Protein AF-A0A7S0C1E8-F1 (afdb_monomer_lite)

Structure (mmCIF, N/CA/C/O backbone):
data_AF-A0A7S0C1E8-F1
#
_entry.id   AF-A0A7S0C1E8-F1
#
loop_
_atom_site.group_PDB
_atom_site.id
_atom_site.type_symbol
_atom_site.label_atom_id
_atom_site.label_alt_id
_atom_site.label_comp_id
_atom_site.label_asym_id
_atom_site.label_entity_id
_atom_site.label_seq_id
_atom_site.pdbx_PDB_ins_code
_atom_site.Cartn_x
_atom_site.Cartn_y
_atom_site.Cartn_z
_atom_site.occupancy
_atom_site.B_iso_or_equiv
_atom_site.auth_seq_id
_atom_site.auth_comp_id
_atom_site.auth_asym_id
_atom_site.auth_atom_id
_atom_site.pdbx_PDB_model_num
ATOM 1 N N . HIS A 1 1 ? -16.493 1.235 -7.103 1.00 36.88 1 HIS A N 1
ATOM 2 C CA . HIS A 1 1 ? -16.497 1.673 -5.686 1.00 36.88 1 HIS A CA 1
ATOM 3 C C . HIS A 1 1 ? -15.689 2.948 -5.412 1.00 36.88 1 HIS A C 1
ATOM 5 O O . HIS A 1 1 ? -15.985 3.605 -4.423 1.00 36.88 1 HIS A O 1
ATOM 11 N N . THR A 1 2 ? -14.724 3.341 -6.254 1.00 33.69 2 THR A N 1
ATOM 12 C CA . THR A 1 2 ? -13.984 4.618 -6.134 1.00 33.69 2 THR A CA 1
ATOM 13 C C . THR A 1 2 ? -14.812 5.851 -6.507 1.00 33.69 2 THR A C 1
ATOM 15 O O . THR A 1 2 ? -14.652 6.884 -5.866 1.00 33.69 2 THR A O 1
ATOM 18 N N . GLU A 1 3 ? -15.772 5.729 -7.434 1.00 35.00 3 GLU A N 1
ATOM 19 C CA . GLU A 1 3 ? -16.696 6.829 -7.771 1.00 35.00 3 GLU A CA 1
ATOM 20 C C . GLU A 1 3 ? -17.442 7.366 -6.541 1.00 35.00 3 GLU A C 1
ATOM 22 O O . GLU A 1 3 ? -17.600 8.570 -6.410 1.00 35.00 3 GLU A O 1
ATOM 27 N N . TYR A 1 4 ? -17.792 6.512 -5.572 1.00 38.84 4 TYR A N 1
ATOM 28 C CA . TYR A 1 4 ? -18.503 6.935 -4.358 1.00 38.84 4 TYR A CA 1
ATOM 29 C C . TYR A 1 4 ? -17.683 7.875 -3.448 1.00 38.84 4 TYR A C 1
ATOM 31 O O . TYR A 1 4 ? -18.261 8.606 -2.645 1.00 38.84 4 TYR A O 1
ATOM 39 N N . LEU A 1 5 ? -16.346 7.857 -3.541 1.00 44.66 5 LEU A N 1
ATOM 40 C CA . LEU A 1 5 ? -15.458 8.665 -2.695 1.00 44.66 5 LEU A CA 1
ATOM 41 C C . LEU A 1 5 ? -14.974 9.950 -3.382 1.00 44.66 5 LEU A C 1
ATOM 43 O O . LEU A 1 5 ? -14.727 10.936 -2.688 1.00 44.66 5 LEU A O 1
ATOM 47 N N . ASP A 1 6 ? -14.866 9.956 -4.714 1.00 43.81 6 ASP A N 1
ATOM 48 C CA . ASP A 1 6 ? -14.387 11.118 -5.475 1.00 43.81 6 ASP A CA 1
ATOM 49 C C . ASP A 1 6 ? -15.514 12.070 -5.917 1.00 43.81 6 ASP A C 1
ATOM 51 O O . ASP A 1 6 ? -15.252 13.252 -6.141 1.00 43.81 6 ASP A O 1
ATOM 55 N N . THR A 1 7 ? -16.777 11.619 -5.983 1.00 42.00 7 THR A N 1
ATOM 56 C CA . THR A 1 7 ? -17.905 12.468 -6.424 1.00 42.00 7 THR A CA 1
ATOM 57 C C . THR A 1 7 ? -18.588 13.262 -5.308 1.00 42.00 7 THR A C 1
ATOM 59 O O . THR A 1 7 ? -19.503 14.035 -5.587 1.00 42.00 7 THR A O 1
ATOM 62 N N . LYS A 1 8 ? -18.159 13.129 -4.047 1.00 43.19 8 LYS A N 1
ATOM 63 C CA . LYS A 1 8 ? -18.653 13.965 -2.943 1.00 43.19 8 LYS A CA 1
ATOM 64 C C . LYS A 1 8 ? -17.714 15.134 -2.659 1.00 43.19 8 LYS A C 1
ATOM 66 O O . LYS A 1 8 ? -17.008 15.159 -1.658 1.00 43.19 8 LYS A O 1
ATOM 71 N N . SER A 1 9 ? -17.756 16.159 -3.507 1.00 47.12 9 SER A N 1
ATOM 72 C CA . SER A 1 9 ? -17.746 17.516 -2.958 1.00 47.12 9 SER A CA 1
ATOM 73 C C . SER A 1 9 ? -19.182 17.795 -2.525 1.00 47.12 9 SER A C 1
ATOM 75 O O . SER A 1 9 ? -20.013 18.140 -3.361 1.00 47.12 9 SER A O 1
ATOM 77 N N . ASP A 1 10 ? -19.511 17.590 -1.249 1.00 50.25 10 ASP A N 1
ATOM 78 C CA . ASP A 1 10 ? -20.882 17.769 -0.730 1.00 50.25 10 ASP A CA 1
ATOM 79 C C . ASP A 1 10 ? -21.302 19.260 -0.676 1.00 50.25 10 ASP A C 1
ATOM 81 O O . ASP A 1 10 ? -21.995 19.683 0.247 1.00 50.25 10 ASP A O 1
ATOM 85 N N . GLY A 1 11 ? -20.839 20.107 -1.601 1.00 52.88 11 GLY A N 1
ATOM 86 C CA . GLY A 1 11 ? -21.065 21.536 -1.489 1.00 52.88 11 GLY A CA 1
ATOM 87 C C . GLY A 1 11 ? -20.717 22.410 -2.677 1.00 52.88 11 GLY A C 1
ATOM 88 O O . GLY A 1 11 ? -20.007 22.025 -3.601 1.00 52.88 11 GLY A O 1
ATOM 89 N N . ASN A 1 12 ? -21.255 23.621 -2.603 1.00 49.12 12 ASN A N 1
ATOM 90 C CA . ASN A 1 12 ? -21.140 24.701 -3.570 1.00 49.12 12 ASN A CA 1
ATOM 91 C C . ASN A 1 12 ? -20.767 26.005 -2.836 1.00 49.12 12 ASN A C 1
ATOM 93 O O . ASN A 1 12 ? -20.541 26.003 -1.628 1.00 49.12 12 ASN A O 1
ATOM 97 N N . GLN A 1 13 ? -20.723 27.133 -3.550 1.00 43.50 13 GLN A N 1
ATOM 98 C CA . GLN A 1 13 ? -20.374 28.441 -2.970 1.00 43.50 13 GLN A CA 1
ATOM 99 C C . GLN A 1 13 ? -21.298 28.899 -1.819 1.00 43.50 13 GLN A C 1
ATOM 101 O O . GLN A 1 13 ? -20.942 29.822 -1.096 1.00 43.50 13 GLN A O 1
ATOM 106 N N . ILE A 1 14 ? -22.464 28.266 -1.643 1.00 47.78 14 ILE A N 1
ATOM 107 C CA . ILE A 1 14 ? -23.478 28.610 -0.634 1.00 47.78 14 ILE A CA 1
ATOM 108 C C . ILE A 1 14 ? -23.457 27.615 0.540 1.00 47.78 14 ILE A C 1
ATOM 110 O O . ILE A 1 14 ? -23.770 27.984 1.668 1.00 47.78 14 ILE A O 1
ATOM 114 N N . ASN A 1 15 ? -23.064 26.364 0.298 1.00 52.91 15 ASN A N 1
ATOM 115 C CA . ASN A 1 15 ? -22.974 25.313 1.305 1.00 52.91 15 ASN A CA 1
ATOM 116 C C . ASN A 1 15 ? -21.592 24.664 1.173 1.00 52.91 15 ASN A C 1
ATOM 118 O O . ASN A 1 15 ? -21.433 23.801 0.308 1.00 52.91 15 ASN A O 1
ATOM 122 N N . PRO A 1 16 ? -20.568 25.100 1.930 1.00 57.47 16 PRO A N 1
ATOM 123 C CA . PRO A 1 16 ? -19.243 24.512 1.826 1.00 57.47 16 PRO A CA 1
ATOM 124 C C . PRO A 1 16 ? -19.357 23.055 2.265 1.00 57.47 16 PRO A C 1
ATOM 126 O O . PRO A 1 16 ? -19.688 22.741 3.406 1.00 57.47 16 PRO A O 1
ATOM 129 N N . GLY A 1 17 ? -19.185 22.162 1.302 1.00 69.25 17 GLY A N 1
ATOM 130 C CA . GLY A 1 17 ? -19.388 20.740 1.496 1.00 69.25 17 GLY A CA 1
ATOM 131 C C . GLY A 1 17 ? -18.338 20.140 2.403 1.00 69.25 17 GLY A C 1
ATOM 132 O O . GLY A 1 17 ? -17.408 20.801 2.863 1.00 69.25 17 GLY A O 1
ATOM 133 N N . ARG A 1 18 ? -18.437 18.831 2.602 1.00 76.88 18 ARG A N 1
ATOM 134 C CA . ARG A 1 18 ? -17.346 18.073 3.205 1.00 76.88 18 ARG A CA 1
ATOM 135 C C . ARG A 1 18 ? -16.114 18.134 2.303 1.00 76.88 18 ARG A C 1
ATOM 137 O O . ARG A 1 18 ? -16.208 17.927 1.093 1.00 76.88 18 ARG A O 1
ATOM 144 N N . LEU A 1 19 ? -14.964 18.397 2.915 1.00 78.94 19 LEU A N 1
ATOM 145 C CA . LEU A 1 19 ? -13.669 18.317 2.260 1.00 78.94 19 LEU A CA 1
ATOM 146 C C . LEU A 1 19 ? -13.096 16.908 2.415 1.00 78.94 19 LEU A C 1
ATOM 148 O O . LEU A 1 19 ? -12.883 16.422 3.525 1.00 78.94 19 LEU A O 1
ATOM 152 N N . THR A 1 20 ? -12.793 16.264 1.294 1.00 82.62 20 THR A N 1
ATOM 153 C CA . THR A 1 20 ? -12.132 14.958 1.294 1.00 82.62 20 THR A CA 1
ATOM 154 C C . THR A 1 20 ? -10.616 15.143 1.379 1.00 82.62 20 THR A C 1
ATOM 156 O O . THR A 1 20 ? -9.979 15.497 0.390 1.00 82.62 20 THR A O 1
ATOM 159 N N . ILE A 1 21 ? -10.025 14.889 2.553 1.00 87.06 21 ILE A N 1
ATOM 160 C CA . ILE A 1 21 ? -8.568 15.000 2.768 1.00 87.06 21 ILE A CA 1
ATOM 161 C C . ILE A 1 21 ? -7.817 13.789 2.188 1.00 87.06 21 ILE A C 1
ATOM 163 O O . ILE A 1 21 ? -6.768 13.956 1.581 1.00 87.06 21 ILE A O 1
ATOM 167 N N . GLN A 1 22 ? -8.345 12.566 2.325 1.00 87.50 22 GLN A N 1
ATOM 168 C CA . GLN A 1 22 ? -7.702 11.325 1.840 1.00 87.50 22 GLN A CA 1
ATOM 169 C C . GLN A 1 22 ? -6.275 11.088 2.392 1.00 87.50 22 GLN A C 1
ATOM 171 O O . GLN A 1 22 ? -5.428 10.529 1.697 1.00 87.50 22 GLN A O 1
ATOM 176 N N . ALA A 1 23 ? -5.994 11.523 3.623 1.00 90.44 23 ALA A N 1
ATOM 177 C CA . ALA A 1 23 ? -4.731 11.265 4.316 1.00 90.44 23 ALA A CA 1
ATOM 178 C C . ALA A 1 23 ? -4.843 10.051 5.247 1.00 90.44 23 ALA A C 1
ATOM 180 O O . ALA A 1 23 ? -5.877 9.836 5.886 1.00 90.44 23 ALA A O 1
ATOM 181 N N . SER A 1 24 ? -3.763 9.278 5.360 1.00 91.19 24 SER A N 1
ATOM 182 C CA . SER A 1 24 ? -3.668 8.197 6.338 1.00 91.19 24 SER A CA 1
ATOM 183 C C . SER A 1 24 ? -3.594 8.760 7.767 1.00 91.19 24 SER A C 1
ATOM 185 O O . SER A 1 24 ? -2.873 9.721 8.031 1.00 91.19 24 SER A O 1
ATOM 187 N N . ILE A 1 25 ? -4.329 8.167 8.712 1.00 90.94 25 ILE A N 1
ATOM 188 C CA . ILE A 1 25 ? -4.346 8.593 10.131 1.00 90.94 25 ILE A CA 1
ATOM 189 C C . ILE A 1 25 ? -3.393 7.786 11.028 1.00 90.94 25 ILE A C 1
ATOM 191 O O . ILE A 1 25 ? -3.094 8.204 12.141 1.00 90.94 25 ILE A O 1
ATOM 195 N N . ASN A 1 26 ? -2.935 6.628 10.548 1.00 89.50 26 ASN A N 1
ATOM 196 C CA . ASN A 1 26 ? -1.924 5.763 11.157 1.00 89.50 26 ASN A CA 1
ATOM 197 C C . ASN A 1 26 ? -1.025 5.215 10.041 1.00 89.50 26 ASN A C 1
ATOM 199 O O . ASN A 1 26 ? -1.326 5.403 8.858 1.00 89.50 26 ASN A O 1
ATOM 203 N N . ASP A 1 27 ? 0.034 4.496 10.408 1.00 89.44 27 ASP A N 1
ATOM 204 C CA . ASP A 1 27 ? 0.732 3.645 9.447 1.00 89.44 27 ASP A CA 1
ATOM 205 C C . ASP A 1 27 ? -0.192 2.560 8.889 1.00 89.44 27 ASP A C 1
ATOM 207 O O . ASP A 1 27 ? -1.124 2.089 9.549 1.00 89.44 27 ASP A O 1
ATOM 211 N N . THR A 1 28 ? 0.081 2.175 7.648 1.00 89.56 28 THR A N 1
ATOM 212 C CA . THR A 1 28 ? -0.683 1.157 6.935 1.00 89.56 28 THR A CA 1
ATOM 213 C C . THR A 1 28 ? -0.386 -0.222 7.521 1.00 89.56 28 THR A C 1
ATOM 215 O O . THR A 1 28 ? 0.772 -0.579 7.753 1.00 89.56 28 THR A O 1
ATOM 218 N N . ILE A 1 29 ? -1.442 -1.008 7.744 1.00 89.94 29 ILE A N 1
ATOM 219 C CA . ILE A 1 29 ? -1.335 -2.427 8.091 1.00 89.94 29 ILE A CA 1
ATOM 220 C C . ILE A 1 29 ? -1.152 -3.208 6.788 1.00 89.94 29 ILE A C 1
ATOM 222 O O . ILE A 1 29 ? -1.948 -3.075 5.859 1.00 89.94 29 ILE A O 1
ATOM 226 N N . ASN A 1 30 ? -0.089 -3.998 6.708 1.00 88.56 30 ASN A N 1
ATOM 227 C CA . ASN A 1 30 ? 0.280 -4.808 5.555 1.00 88.56 30 ASN A CA 1
ATOM 228 C C . ASN A 1 30 ? 0.841 -6.167 6.024 1.00 88.56 30 ASN A C 1
ATOM 230 O O . ASN A 1 30 ? 1.091 -6.349 7.218 1.00 88.56 30 ASN A O 1
ATOM 234 N N . PRO A 1 31 ? 1.089 -7.129 5.115 1.00 86.88 31 PRO A N 1
ATOM 235 C CA . PRO A 1 31 ? 1.556 -8.463 5.502 1.00 86.88 31 PRO A CA 1
ATOM 236 C C . PRO A 1 31 ? 2.877 -8.500 6.297 1.00 86.88 31 PRO A C 1
ATOM 238 O O . PRO A 1 31 ? 3.201 -9.524 6.881 1.00 86.88 31 PRO A O 1
ATOM 241 N N . SER A 1 32 ? 3.648 -7.404 6.351 1.00 84.06 32 SER A N 1
ATOM 242 C CA . SER A 1 32 ? 4.890 -7.334 7.141 1.00 84.06 32 SER A CA 1
ATOM 243 C C . SER A 1 32 ? 4.684 -6.921 8.601 1.00 84.06 32 SER A C 1
ATOM 245 O O . SER A 1 32 ? 5.613 -7.073 9.388 1.00 84.06 32 SER A O 1
ATOM 247 N N . ASN A 1 33 ? 3.548 -6.308 8.950 1.00 88.19 33 ASN A N 1
ATOM 248 C CA . ASN A 1 33 ? 3.311 -5.753 10.289 1.00 88.19 33 ASN A CA 1
ATOM 249 C C . ASN A 1 33 ? 1.953 -6.130 10.894 1.00 88.19 33 ASN A C 1
ATOM 251 O O . ASN A 1 33 ? 1.661 -5.709 12.011 1.00 88.19 33 ASN A O 1
ATOM 255 N N . ILE A 1 34 ? 1.129 -6.892 10.173 1.00 92.31 34 ILE A N 1
ATOM 256 C CA . ILE A 1 34 ? -0.110 -7.432 10.715 1.00 92.31 34 ILE A CA 1
ATOM 257 C C . ILE A 1 34 ? 0.196 -8.568 11.695 1.00 92.31 34 ILE A C 1
ATOM 259 O O . ILE A 1 34 ? 0.967 -9.481 11.401 1.00 92.31 34 ILE A O 1
ATOM 263 N N . ASN A 1 35 ? -0.435 -8.512 12.860 1.00 93.56 35 ASN A N 1
ATOM 264 C CA . ASN A 1 35 ? -0.411 -9.577 13.846 1.00 93.56 35 ASN A CA 1
ATOM 265 C C . ASN A 1 35 ? -1.316 -10.713 13.366 1.00 93.56 35 ASN A C 1
ATOM 267 O O . ASN A 1 35 ? -2.530 -10.532 13.230 1.00 93.56 35 ASN A O 1
ATOM 271 N N . VAL A 1 36 ? -0.695 -11.856 13.095 1.00 94.25 36 VAL A N 1
ATOM 272 C CA . VAL A 1 36 ? -1.301 -13.126 12.685 1.00 94.25 36 VAL A CA 1
ATOM 273 C C . VAL A 1 36 ? -0.439 -14.269 13.217 1.00 94.25 36 VAL A C 1
ATOM 275 O O . VAL A 1 36 ? 0.744 -14.076 13.511 1.00 94.25 36 VAL A O 1
ATOM 278 N N . ILE A 1 37 ? -0.991 -15.483 13.270 1.00 91.06 37 ILE A N 1
ATOM 279 C CA . ILE A 1 37 ? -0.203 -16.698 13.532 1.00 91.06 37 ILE A CA 1
ATOM 280 C C . ILE A 1 37 ? 0.607 -17.022 12.263 1.00 91.06 37 ILE A C 1
ATOM 282 O O . ILE A 1 37 ? 0.199 -17.827 11.420 1.00 91.06 37 ILE A O 1
ATOM 286 N N . SER A 1 38 ? 1.728 -16.313 12.100 1.00 81.00 38 SER A N 1
ATOM 287 C CA . SER A 1 38 ? 2.664 -16.461 10.982 1.00 81.00 38 SER A CA 1
ATOM 288 C C . SER A 1 38 ? 3.804 -17.421 11.316 1.00 81.00 38 SER A C 1
ATOM 290 O O . SER A 1 38 ? 4.130 -17.659 12.477 1.00 81.00 38 SER A O 1
ATOM 292 N N . ASP A 1 39 ? 4.462 -17.919 10.275 1.00 78.12 39 ASP A N 1
ATOM 293 C CA . ASP A 1 39 ? 5.745 -18.623 10.363 1.00 78.12 39 ASP A CA 1
ATOM 294 C C . ASP A 1 39 ? 6.955 -17.661 10.384 1.00 78.12 39 ASP A C 1
ATOM 296 O O . ASP A 1 39 ? 8.098 -18.085 10.226 1.00 78.12 39 ASP A O 1
ATOM 300 N N . GLY A 1 40 ? 6.717 -16.353 10.550 1.00 70.75 40 GLY A N 1
ATOM 301 C CA . GLY A 1 40 ? 7.739 -15.307 10.492 1.00 70.75 40 GLY A CA 1
ATOM 302 C C . GLY A 1 40 ? 8.138 -14.871 9.076 1.00 70.75 40 GLY A C 1
ATOM 303 O O . GLY A 1 40 ? 8.939 -13.945 8.931 1.00 70.75 40 GLY A O 1
ATOM 304 N N . SER A 1 41 ? 7.588 -15.484 8.022 1.00 75.12 41 SER A N 1
ATOM 305 C CA . SER A 1 41 ? 7.789 -15.043 6.639 1.00 75.12 41 SER A CA 1
ATOM 306 C C . SER A 1 41 ? 6.766 -13.975 6.227 1.00 75.12 41 SER A C 1
ATOM 308 O O . SER A 1 41 ? 5.658 -13.914 6.752 1.00 75.12 41 SER A O 1
ATOM 310 N N . TYR A 1 42 ? 7.105 -13.147 5.230 1.00 70.56 42 TYR A N 1
ATOM 311 C CA . TYR A 1 42 ? 6.155 -12.182 4.645 1.00 70.56 42 TYR A CA 1
ATOM 312 C C . TYR A 1 42 ? 4.922 -12.881 4.048 1.00 70.56 42 TYR A C 1
ATOM 314 O O . TYR A 1 42 ? 3.795 -12.420 4.204 1.00 70.56 42 TYR A O 1
ATOM 322 N N . SER A 1 43 ? 5.139 -14.020 3.385 1.00 76.31 43 SER A N 1
ATOM 323 C CA . SER A 1 43 ? 4.069 -14.885 2.882 1.00 76.31 43 SER A CA 1
ATOM 324 C C . SER A 1 43 ? 3.245 -15.526 4.004 1.00 76.31 43 SER A C 1
ATOM 326 O O . SER A 1 43 ? 2.103 -15.916 3.784 1.00 76.31 43 SER A O 1
ATOM 328 N N . GLY A 1 44 ? 3.805 -15.607 5.211 1.00 79.88 44 GLY A N 1
ATOM 329 C CA . GLY A 1 44 ? 3.210 -16.251 6.375 1.00 79.88 44 GLY A CA 1
ATOM 330 C C . GLY A 1 44 ? 1.956 -15.564 6.900 1.00 79.88 44 GLY A C 1
ATOM 331 O O . GLY A 1 44 ? 1.246 -16.166 7.699 1.00 79.88 44 GLY A O 1
ATOM 332 N N . ALA A 1 45 ? 1.675 -14.336 6.452 1.00 87.81 45 ALA A N 1
ATOM 333 C CA . ALA A 1 45 ? 0.451 -13.616 6.782 1.00 87.81 45 ALA A CA 1
ATOM 334 C C . ALA A 1 45 ? -0.720 -13.890 5.823 1.00 87.81 45 ALA A C 1
ATOM 336 O O . ALA A 1 45 ? -1.863 -13.593 6.165 1.00 87.81 45 ALA A O 1
ATOM 337 N N . PHE A 1 46 ? -0.474 -14.455 4.637 1.00 87.12 46 PHE A N 1
ATOM 338 C CA . PHE A 1 46 ? -1.556 -14.808 3.717 1.00 87.12 46 PHE A CA 1
ATOM 339 C C . PHE A 1 46 ? -2.329 -16.028 4.229 1.00 87.12 46 PHE A C 1
ATOM 341 O O . PHE A 1 46 ? -1.757 -16.926 4.848 1.00 87.12 46 PHE A O 1
ATOM 348 N N . ASN A 1 47 ? -3.636 -16.067 3.948 1.00 86.25 47 ASN A N 1
ATOM 349 C CA . ASN A 1 47 ? -4.554 -17.119 4.403 1.00 86.25 47 ASN A CA 1
ATOM 350 C C . ASN A 1 47 ? -4.541 -17.333 5.928 1.00 86.25 47 ASN A C 1
ATOM 352 O O . ASN A 1 47 ? -4.741 -18.450 6.406 1.00 86.25 47 ASN A O 1
ATOM 356 N N . LYS A 1 48 ? -4.273 -16.269 6.694 1.00 91.38 48 LYS A N 1
ATOM 357 C CA . LYS A 1 48 ? -4.343 -16.267 8.156 1.00 91.38 48 LYS A CA 1
ATOM 358 C C . LYS A 1 48 ? -5.477 -15.383 8.639 1.00 91.38 48 LYS A C 1
ATOM 360 O O . LYS A 1 48 ? -5.724 -14.315 8.080 1.00 91.38 48 LYS A O 1
ATOM 365 N N . ASP A 1 49 ? -6.097 -15.814 9.727 1.00 93.44 49 ASP A N 1
ATOM 366 C CA . ASP A 1 49 ? -7.088 -15.014 10.428 1.00 93.44 49 ASP A CA 1
ATOM 367 C C . ASP A 1 49 ? -6.423 -13.850 11.161 1.00 93.44 49 ASP A C 1
ATOM 369 O O . ASP A 1 49 ? -5.342 -13.977 11.744 1.00 93.44 49 ASP A O 1
ATOM 373 N N . TYR A 1 50 ? -7.113 -12.716 11.159 1.00 94.94 50 TYR A N 1
ATOM 374 C CA . TYR A 1 50 ? -6.729 -11.521 11.892 1.00 94.94 50 TYR A CA 1
ATOM 375 C C . TYR A 1 50 ? -7.968 -10.789 12.397 1.00 94.94 50 TYR A C 1
ATOM 377 O O . TYR A 1 50 ? -9.052 -10.868 11.819 1.00 94.94 50 TYR A O 1
ATOM 385 N N . VAL A 1 51 ? -7.789 -10.007 13.458 1.00 96.75 51 VAL A N 1
ATOM 386 C CA . VAL A 1 51 ? -8.798 -9.064 13.944 1.00 96.75 51 VAL A CA 1
ATOM 387 C C . VAL A 1 51 ? -8.177 -7.681 14.024 1.00 96.75 51 VAL A C 1
ATOM 389 O O . VAL A 1 51 ? -7.099 -7.523 14.585 1.00 96.75 51 VAL A O 1
ATOM 392 N N . ILE A 1 52 ? -8.862 -6.662 13.501 1.00 96.19 52 ILE A N 1
ATOM 393 C CA . ILE A 1 52 ? -8.475 -5.256 13.674 1.00 96.19 52 ILE A CA 1
ATOM 394 C C . ILE A 1 52 ? -9.523 -4.568 14.544 1.00 96.19 52 ILE A C 1
ATOM 396 O O . ILE A 1 52 ? -10.677 -4.414 14.146 1.00 96.19 52 ILE A O 1
ATOM 400 N N . ILE A 1 53 ? -9.113 -4.102 15.722 1.00 96.31 53 ILE A N 1
ATOM 401 C CA . ILE A 1 53 ? -9.939 -3.252 16.577 1.00 96.31 53 ILE A CA 1
ATOM 402 C C . ILE A 1 53 ? -9.576 -1.799 16.294 1.00 96.31 53 ILE A C 1
ATOM 404 O O . ILE A 1 53 ? -8.514 -1.316 16.695 1.00 96.31 53 ILE A O 1
ATOM 408 N N . SER A 1 54 ? -10.495 -1.087 15.646 1.00 94.12 54 SER A N 1
ATOM 409 C CA . SER A 1 54 ? -10.399 0.360 15.466 1.00 94.12 54 SER A CA 1
ATOM 410 C C . SER A 1 54 ? -11.183 1.099 16.550 1.00 94.12 54 SER A C 1
ATOM 412 O O . SER A 1 54 ? -12.387 0.891 16.694 1.00 94.12 54 SER A O 1
ATOM 414 N N . SER A 1 55 ? -10.522 1.953 17.337 1.00 93.50 55 SER A N 1
ATOM 415 C CA . SER A 1 55 ? -11.188 2.717 18.402 1.00 93.50 55 SER A CA 1
ATOM 416 C C . SER A 1 55 ? -10.472 4.026 18.717 1.00 93.50 55 SER A C 1
ATOM 418 O O . SER A 1 55 ? -9.244 4.114 18.692 1.00 93.50 55 SER A O 1
ATOM 420 N N . ALA A 1 56 ? -11.258 5.034 19.095 1.00 93.44 56 ALA A N 1
ATOM 421 C CA . ALA A 1 56 ? -10.755 6.294 19.632 1.00 93.44 56 ALA A CA 1
ATOM 422 C C . ALA A 1 56 ? -10.632 6.315 21.160 1.00 93.44 56 ALA A C 1
ATOM 424 O O . ALA A 1 56 ? -10.010 7.214 21.718 1.00 93.44 56 ALA A O 1
ATOM 425 N N . ASP A 1 57 ? -11.230 5.339 21.844 1.00 93.56 57 ASP A N 1
ATOM 426 C CA . ASP A 1 57 ? -11.284 5.272 23.300 1.00 93.56 57 ASP A CA 1
ATOM 427 C C . ASP A 1 57 ? -10.604 3.999 23.801 1.00 93.56 57 ASP A C 1
ATOM 429 O O . ASP A 1 57 ? -11.027 2.879 23.486 1.00 93.56 57 ASP A O 1
ATOM 433 N N . ARG A 1 58 ? -9.578 4.180 24.637 1.00 94.19 58 ARG A N 1
ATOM 434 C CA . ARG A 1 58 ? -8.827 3.094 25.279 1.00 94.19 58 ARG A CA 1
ATOM 435 C C . ARG A 1 58 ? -9.720 2.168 26.096 1.00 94.19 58 ARG A C 1
ATOM 437 O O . ARG A 1 58 ? -9.481 0.966 26.136 1.00 94.19 58 ARG A O 1
ATOM 444 N N . LYS A 1 59 ? -10.757 2.701 26.751 1.00 92.50 59 LYS A N 1
ATOM 445 C CA . LYS A 1 59 ? -11.676 1.872 27.544 1.00 92.50 59 LYS A CA 1
ATOM 446 C C . LYS A 1 59 ? -12.493 0.951 26.650 1.00 92.50 59 LYS A C 1
ATOM 448 O O . LYS A 1 59 ? -12.619 -0.227 26.961 1.00 92.50 59 LYS A O 1
ATOM 453 N N . ILE A 1 60 ? -13.013 1.478 25.542 1.00 92.31 60 ILE A N 1
ATOM 454 C CA . ILE A 1 60 ? -13.772 0.682 24.575 1.00 92.31 60 ILE A CA 1
ATOM 455 C C . ILE A 1 60 ? -12.869 -0.360 23.921 1.00 92.31 60 ILE A C 1
ATOM 457 O O . ILE A 1 60 ? -13.262 -1.517 23.848 1.00 92.31 60 ILE A O 1
ATOM 461 N N . TYR A 1 61 ? -11.641 0.013 23.543 1.00 95.25 61 TYR A N 1
ATOM 462 C CA . TYR A 1 61 ? -10.658 -0.947 23.040 1.00 95.25 61 TYR A CA 1
ATOM 463 C C . TYR A 1 61 ? -10.453 -2.109 24.023 1.00 95.25 61 TYR A C 1
ATOM 465 O O . TYR A 1 61 ? -10.588 -3.260 23.630 1.00 95.25 61 TYR A O 1
ATOM 473 N N . ASN A 1 62 ? -10.211 -1.822 25.307 1.00 94.50 62 ASN A N 1
ATOM 474 C CA . ASN A 1 62 ? -9.988 -2.862 26.316 1.00 94.50 62 ASN A CA 1
ATOM 475 C C . ASN A 1 62 ? -11.214 -3.766 26.518 1.00 94.50 62 ASN A C 1
ATOM 477 O O . ASN A 1 62 ? -11.059 -4.972 26.680 1.00 94.50 62 ASN A O 1
ATOM 481 N N . VAL A 1 63 ? -12.428 -3.203 26.492 1.00 93.56 63 VAL A N 1
ATOM 482 C CA . VAL A 1 63 ? -13.669 -3.991 26.574 1.00 93.56 63 VAL A CA 1
ATOM 483 C C . VAL A 1 63 ? -13.778 -4.954 25.391 1.00 93.56 63 VAL A C 1
ATOM 485 O O . VAL A 1 63 ? -14.066 -6.129 25.597 1.00 93.56 63 VAL A O 1
ATOM 488 N N . LEU A 1 64 ? -13.514 -4.477 24.171 1.00 95.31 64 LEU A N 1
ATOM 489 C CA . LEU A 1 64 ? -13.552 -5.309 22.967 1.00 95.31 64 LEU A CA 1
ATOM 490 C C . LEU A 1 64 ? -12.454 -6.373 22.973 1.00 95.31 64 LEU A C 1
ATOM 492 O O . LEU A 1 64 ? -12.730 -7.534 22.694 1.00 95.31 64 LEU A O 1
ATOM 496 N N . ASN A 1 65 ? -11.235 -5.994 23.353 1.00 96.81 65 ASN A N 1
ATOM 497 C CA . ASN A 1 65 ? -10.107 -6.909 23.466 1.00 96.81 65 ASN A CA 1
ATOM 498 C C . ASN A 1 65 ? -10.411 -8.049 24.451 1.00 96.81 65 ASN A C 1
ATOM 500 O O . ASN A 1 65 ? -10.260 -9.216 24.111 1.00 96.81 65 ASN A O 1
ATOM 504 N N . ASN A 1 66 ? -10.924 -7.727 25.642 1.00 96.56 66 ASN A N 1
ATOM 505 C CA . ASN A 1 66 ? -11.290 -8.737 26.637 1.00 96.56 66 ASN A CA 1
ATOM 506 C C . ASN A 1 66 ? -12.461 -9.615 26.175 1.00 96.56 66 ASN A C 1
ATOM 508 O O . ASN A 1 66 ? -12.478 -10.808 26.462 1.00 96.56 66 ASN A O 1
ATOM 512 N N . ALA A 1 67 ? -13.430 -9.051 25.449 1.00 96.00 67 ALA A N 1
ATOM 513 C CA . ALA A 1 67 ? -14.528 -9.829 24.885 1.00 96.00 67 ALA A CA 1
ATOM 514 C C . ALA A 1 67 ? -14.028 -10.859 23.858 1.00 96.00 67 ALA A C 1
ATOM 516 O O . ALA A 1 67 ? -14.467 -12.002 23.899 1.00 96.00 67 ALA A O 1
ATOM 517 N N . LEU A 1 68 ? -13.083 -10.484 22.988 1.00 96.38 68 LEU A N 1
ATOM 518 C CA . LEU A 1 68 ? -12.461 -11.410 22.034 1.00 96.38 68 LEU A CA 1
ATOM 519 C C . LEU A 1 68 ? -11.670 -12.515 22.746 1.00 96.38 68 LEU A C 1
ATOM 521 O O . LEU A 1 68 ? -11.820 -13.683 22.404 1.00 96.38 68 LEU A O 1
ATOM 525 N N . ILE A 1 69 ? -10.899 -12.168 23.781 1.00 96.62 69 ILE A N 1
ATOM 526 C CA . ILE A 1 69 ? -10.165 -13.150 24.598 1.00 96.62 69 ILE A CA 1
ATOM 527 C C . ILE A 1 69 ? -11.126 -14.151 25.251 1.00 96.62 69 ILE A C 1
ATOM 529 O O . ILE A 1 69 ? -10.885 -15.354 25.216 1.00 96.62 69 ILE A O 1
ATOM 533 N N . ASN A 1 70 ? -12.250 -13.678 25.795 1.00 97.44 70 ASN A N 1
ATOM 534 C CA . ASN A 1 70 ? -13.274 -14.544 26.387 1.00 97.44 70 ASN A CA 1
ATOM 535 C C . ASN A 1 70 ? -13.969 -15.448 25.354 1.00 97.44 70 ASN A C 1
ATOM 537 O O . ASN A 1 70 ? -14.511 -16.487 25.722 1.00 97.44 70 ASN A O 1
ATOM 541 N N . LEU A 1 71 ? -13.949 -15.063 24.075 1.00 96.38 71 LEU A N 1
ATOM 542 C CA . LEU A 1 71 ? -14.392 -15.883 22.944 1.00 96.38 71 LEU A CA 1
ATOM 543 C C . LEU A 1 71 ? -13.279 -16.797 22.401 1.00 96.38 71 LEU A C 1
ATOM 545 O O . LEU A 1 71 ? -13.457 -17.410 21.353 1.00 96.38 71 LEU A O 1
ATOM 549 N N . VAL A 1 72 ? -12.149 -16.910 23.110 1.00 96.00 72 VAL A N 1
ATOM 550 C CA . VAL A 1 72 ? -11.003 -17.760 22.748 1.00 96.00 72 VAL A CA 1
ATOM 551 C C . VAL A 1 72 ? -10.324 -17.313 21.442 1.00 96.00 72 VAL A C 1
ATOM 553 O O . VAL A 1 72 ? -9.663 -18.095 20.764 1.00 96.00 72 VAL A O 1
ATOM 556 N N . VAL A 1 73 ? -10.438 -16.028 21.084 1.00 96.31 73 VAL A N 1
ATOM 557 C CA . VAL A 1 73 ? -9.641 -15.448 19.994 1.00 96.31 73 VAL A CA 1
ATOM 558 C C . VAL A 1 73 ? -8.186 -15.321 20.464 1.00 96.31 73 VAL A C 1
ATOM 560 O O . VAL A 1 73 ? -7.950 -14.703 21.508 1.00 96.31 73 VAL A O 1
ATOM 563 N N . PRO A 1 74 ? -7.200 -15.861 19.721 1.00 95.69 74 PRO A N 1
ATOM 564 C CA . PRO A 1 74 ? -5.793 -15.732 20.081 1.00 95.69 74 PRO A CA 1
ATOM 565 C C . PRO A 1 74 ? -5.369 -14.265 20.190 1.00 95.69 74 PRO A C 1
ATOM 567 O O . PRO A 1 74 ? -5.643 -13.457 19.303 1.00 95.69 74 PRO A O 1
ATOM 570 N N . VAL A 1 75 ? -4.663 -13.910 21.264 1.00 94.06 75 VAL A N 1
ATOM 571 C CA . VAL A 1 75 ? -4.224 -12.519 21.487 1.00 94.06 75 VAL A CA 1
ATOM 572 C C . VAL A 1 75 ? -3.280 -12.036 20.384 1.00 94.06 75 VAL A C 1
ATOM 574 O O . VAL A 1 75 ? -3.321 -10.870 20.001 1.00 94.06 75 VAL A O 1
ATOM 577 N N . ASP A 1 76 ? -2.497 -12.961 19.826 1.00 93.06 76 ASP A N 1
ATOM 578 C CA . ASP A 1 76 ? -1.461 -12.703 18.824 1.00 93.06 76 ASP A CA 1
ATOM 579 C C . ASP A 1 76 ? -2.014 -12.391 17.427 1.00 93.06 76 ASP A C 1
ATOM 581 O O . ASP A 1 76 ? -1.241 -12.077 16.528 1.00 93.06 76 ASP A O 1
ATOM 585 N N . ILE A 1 77 ? -3.337 -12.461 17.222 1.00 95.88 77 ILE A N 1
ATOM 586 C CA . ILE A 1 77 ? -3.980 -12.054 15.959 1.00 95.88 77 ILE A CA 1
ATOM 587 C C . ILE A 1 77 ? -4.789 -10.757 16.087 1.00 95.88 77 ILE A C 1
ATOM 589 O O . ILE A 1 77 ? -5.425 -10.310 15.127 1.00 95.88 77 ILE A O 1
ATOM 593 N N . ILE A 1 78 ? -4.792 -10.143 17.276 1.00 96.81 78 ILE A N 1
ATOM 594 C CA . ILE A 1 78 ? -5.511 -8.897 17.543 1.00 96.81 78 ILE A CA 1
ATOM 595 C C . ILE A 1 78 ? -4.595 -7.708 17.229 1.00 96.81 78 ILE A C 1
ATOM 597 O O . ILE A 1 78 ? -3.514 -7.530 17.791 1.00 96.81 78 ILE A O 1
ATOM 601 N N . ASN A 1 79 ? -5.060 -6.858 16.320 1.00 95.50 79 ASN A N 1
ATOM 602 C CA . ASN A 1 79 ? -4.383 -5.664 15.840 1.00 95.50 79 ASN A CA 1
ATOM 603 C C . ASN A 1 79 ? -5.115 -4.424 16.352 1.00 95.50 79 ASN A C 1
ATOM 605 O O . ASN A 1 79 ? -6.337 -4.309 16.224 1.00 95.50 79 ASN A O 1
ATOM 609 N N . GLN A 1 80 ? -4.375 -3.462 16.899 1.00 94.00 80 GLN A N 1
ATOM 610 C CA . GLN A 1 80 ? -4.938 -2.190 17.341 1.00 94.00 80 GLN A CA 1
ATOM 611 C C . GLN A 1 80 ? -4.754 -1.116 16.273 1.00 94.00 80 GLN A C 1
ATOM 613 O O . GLN A 1 80 ? -3.631 -0.773 15.916 1.00 94.00 80 GLN A O 1
ATOM 618 N N . GLN A 1 81 ? -5.857 -0.505 15.848 1.00 92.88 81 GLN A N 1
ATOM 619 C CA . GLN A 1 81 ? -5.840 0.700 15.028 1.00 92.88 81 GLN A CA 1
ATOM 620 C C . GLN A 1 81 ? -6.415 1.868 15.836 1.00 92.88 81 GLN A C 1
ATOM 622 O O . GLN A 1 81 ? -7.595 1.908 16.188 1.00 92.88 81 GLN A O 1
ATOM 627 N N . THR A 1 82 ? -5.567 2.833 16.182 1.00 92.19 82 THR A N 1
ATOM 628 C CA . THR A 1 82 ? -5.964 3.931 17.071 1.00 92.19 82 THR A CA 1
ATOM 629 C C . THR A 1 82 ? -6.547 5.103 16.299 1.00 92.19 82 THR A C 1
ATOM 631 O O . THR A 1 82 ? -5.986 5.536 15.298 1.00 92.19 82 THR A O 1
ATOM 634 N N . TRP A 1 83 ? -7.640 5.681 16.783 1.00 92.81 83 TRP A N 1
ATOM 635 C CA . TRP A 1 83 ? -8.166 6.941 16.259 1.00 92.81 83 TRP A CA 1
ATOM 636 C C . TRP A 1 83 ? -7.873 8.063 17.250 1.00 92.81 83 TRP A C 1
ATOM 638 O O . TRP A 1 83 ? -8.379 8.083 18.371 1.00 92.81 83 TRP A O 1
ATOM 648 N N . SER A 1 84 ? -7.006 8.994 16.864 1.00 92.69 84 SER A N 1
ATOM 649 C CA . SER A 1 84 ? -6.595 10.060 17.769 1.00 92.69 84 SER A CA 1
ATOM 650 C C . SER A 1 84 ? -7.695 11.100 17.940 1.00 92.69 84 SER A C 1
ATOM 652 O O . SER A 1 84 ? -8.045 11.808 17.001 1.00 92.69 84 SER A O 1
ATOM 654 N N . THR A 1 85 ? -8.176 11.274 19.171 1.00 92.44 85 THR A N 1
ATOM 655 C CA . THR A 1 85 ? -9.129 12.344 19.518 1.00 92.44 85 THR A CA 1
ATOM 656 C C . THR A 1 85 ? -8.472 13.728 19.555 1.00 92.44 85 THR A C 1
ATOM 658 O O . THR A 1 85 ? -9.134 14.713 19.858 1.00 92.44 85 THR A O 1
ATOM 661 N N . LYS A 1 86 ? -7.148 13.806 19.356 1.00 91.19 86 LYS A N 1
ATOM 662 C CA . LYS A 1 86 ? -6.400 15.063 19.197 1.00 91.19 86 LYS A CA 1
ATOM 663 C C . LYS A 1 86 ? -6.259 15.474 17.733 1.00 91.19 86 LYS A C 1
A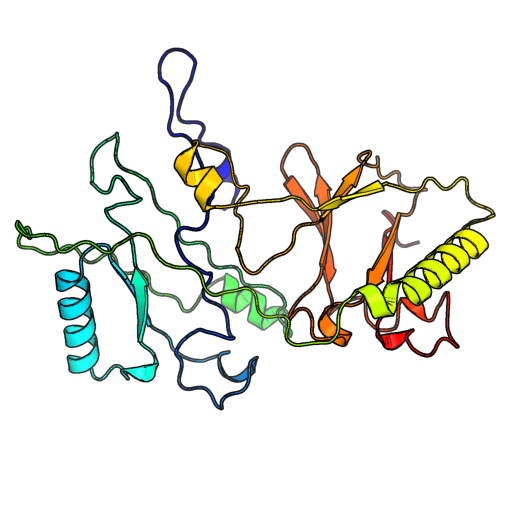TOM 665 O O . LYS A 1 86 ? -5.944 16.628 17.476 1.00 91.19 86 LYS A O 1
ATOM 670 N N . LEU A 1 87 ? -6.462 14.528 16.818 1.00 90.62 87 LEU A N 1
ATOM 671 C CA . LEU A 1 87 ? -6.365 14.722 15.375 1.00 90.62 87 LEU A CA 1
ATOM 672 C C . LEU A 1 87 ? -7.743 14.812 14.711 1.00 90.62 87 LEU A C 1
ATOM 674 O O . LEU A 1 87 ? -7.886 15.522 13.729 1.00 90.62 87 LEU A O 1
ATOM 678 N N . LEU A 1 88 ? -8.728 14.078 15.237 1.00 91.19 88 LEU A N 1
ATOM 679 C CA . LEU A 1 88 ? -10.023 13.859 14.596 1.00 91.19 88 LEU A CA 1
ATOM 680 C C . LEU A 1 88 ? -11.168 14.514 15.377 1.00 91.19 88 LEU A C 1
ATOM 682 O O . LEU A 1 88 ? -11.248 14.390 16.604 1.00 91.19 88 LEU A O 1
ATOM 686 N N . ASN A 1 89 ? -12.110 15.113 14.653 1.00 90.69 89 ASN A N 1
ATOM 687 C CA . ASN A 1 89 ? -13.394 15.588 15.154 1.00 90.69 89 ASN A CA 1
ATOM 688 C C . ASN A 1 89 ? -14.450 14.471 15.101 1.00 90.69 89 ASN A C 1
ATOM 690 O O . ASN A 1 89 ? -15.332 14.437 14.243 1.00 90.69 89 ASN A O 1
ATOM 694 N N . LEU A 1 90 ? -14.355 13.510 16.015 1.00 89.81 90 LEU A N 1
ATOM 695 C CA . LEU A 1 90 ? -15.232 12.337 16.025 1.00 89.81 90 LEU A CA 1
ATOM 696 C C . LEU A 1 90 ? -16.614 12.645 16.616 1.00 89.81 90 LEU A C 1
ATOM 698 O O . LEU A 1 90 ? -16.739 13.303 17.647 1.00 89.81 90 LEU A O 1
ATOM 702 N N . GLY A 1 91 ? -17.664 12.090 16.014 1.00 87.44 91 GLY A N 1
ATOM 703 C CA . GLY A 1 91 ? -19.031 12.237 16.505 1.00 87.44 91 GLY A CA 1
ATOM 704 C C . GLY A 1 91 ? -20.070 11.740 15.505 1.00 87.44 91 GLY A C 1
ATOM 705 O O . GLY A 1 91 ? -19.745 11.042 14.549 1.00 87.44 91 GLY A O 1
ATOM 706 N N . LEU A 1 92 ? -21.334 12.080 15.758 1.00 84.31 92 LEU A N 1
ATOM 707 C CA . LEU A 1 92 ? -22.477 11.742 14.896 1.00 84.31 92 LEU A CA 1
ATOM 708 C C . LEU A 1 92 ? -23.131 12.995 14.292 1.00 84.31 92 LEU A C 1
ATOM 710 O O . LEU A 1 92 ? -24.255 12.930 13.803 1.00 84.31 92 LEU A O 1
ATOM 714 N N . PHE A 1 93 ? -22.457 14.143 14.376 1.00 85.62 93 PHE A N 1
ATOM 715 C CA . PHE A 1 93 ? -22.993 15.426 13.932 1.00 85.62 93 PHE A CA 1
ATOM 716 C C . PHE A 1 93 ? -22.475 15.783 12.538 1.00 85.62 93 PHE A C 1
ATOM 718 O O . PHE A 1 93 ? -21.490 15.227 12.056 1.00 85.62 93 PHE A O 1
ATOM 725 N N . SER A 1 94 ? -23.122 16.753 11.892 1.00 82.31 94 SER A N 1
ATOM 726 C CA . SER A 1 94 ? -22.775 17.190 10.534 1.00 82.31 94 SER A CA 1
ATOM 727 C C . SER A 1 94 ? -21.333 17.679 10.395 1.00 82.31 94 SER A C 1
ATOM 729 O O . SER A 1 94 ? -20.749 17.501 9.331 1.00 82.31 94 SER A O 1
ATOM 731 N N . GLN A 1 95 ? -20.751 18.228 11.463 1.00 83.56 95 GLN A N 1
ATOM 732 C CA . GLN A 1 95 ? -19.365 18.705 11.501 1.00 83.56 95 GLN A CA 1
ATOM 733 C C . GLN A 1 95 ? -18.348 17.606 11.840 1.00 83.56 95 GLN A C 1
ATOM 735 O O . GLN A 1 95 ? -17.150 17.853 11.779 1.00 83.56 95 GLN A O 1
ATOM 740 N N . SER A 1 96 ? -18.803 16.409 12.225 1.00 89.56 96 SER A N 1
ATOM 741 C CA . SER A 1 96 ? -17.911 15.307 12.582 1.00 89.56 96 SER A CA 1
ATOM 742 C C . SER A 1 96 ? -17.237 14.707 11.351 1.00 89.56 96 SER A C 1
ATOM 744 O O . SER A 1 96 ? -17.845 14.615 10.278 1.00 89.56 96 SER A O 1
ATOM 746 N N . ASP A 1 97 ? -16.006 14.242 11.527 1.00 89.81 97 ASP A N 1
ATOM 747 C CA . ASP A 1 97 ? -15.220 13.591 10.486 1.00 89.81 97 ASP A CA 1
ATOM 748 C C . ASP A 1 97 ? -15.889 12.305 10.003 1.00 89.81 97 ASP A C 1
ATOM 750 O O . ASP A 1 97 ? -16.490 11.550 10.771 1.00 89.81 97 ASP A O 1
ATOM 754 N N . THR A 1 98 ? -15.753 12.042 8.704 1.00 87.62 98 THR A N 1
ATOM 755 C CA . THR A 1 98 ? -16.071 10.736 8.120 1.00 87.62 98 THR A CA 1
ATOM 756 C C . THR A 1 98 ? -14.773 9.977 7.921 1.00 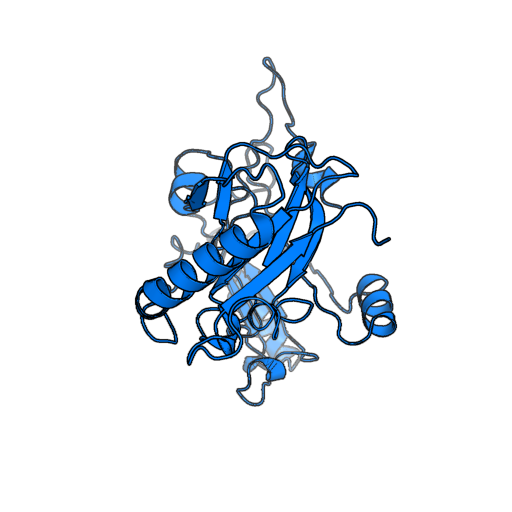87.62 98 THR A C 1
ATOM 758 O O . THR A 1 98 ? -13.851 10.476 7.281 1.00 87.62 98 THR A O 1
ATOM 761 N N . LEU A 1 99 ? -14.709 8.765 8.464 1.00 88.25 99 LEU A N 1
ATOM 762 C CA . LEU A 1 99 ? -13.558 7.885 8.315 1.00 88.25 99 LEU A CA 1
ATOM 763 C C . LEU A 1 99 ? -13.848 6.832 7.248 1.00 88.25 99 LEU A C 1
ATOM 765 O O . LEU A 1 99 ? -14.967 6.330 7.148 1.00 88.25 99 LEU A O 1
ATOM 769 N N . ALA A 1 100 ? -12.817 6.472 6.491 1.00 87.25 100 ALA A N 1
ATOM 770 C CA . ALA A 1 100 ? -12.847 5.358 5.558 1.00 87.25 100 ALA A CA 1
ATOM 771 C C . ALA A 1 100 ? -11.700 4.398 5.878 1.00 87.25 100 ALA A C 1
ATOM 773 O O . ALA A 1 100 ? -10.571 4.828 6.121 1.00 87.25 100 ALA A O 1
ATOM 774 N N . THR A 1 101 ? -11.992 3.101 5.835 1.00 86.75 101 THR A N 1
ATOM 775 C CA . THR A 1 101 ? -10.974 2.051 5.806 1.00 86.75 101 THR A CA 1
ATOM 776 C C . THR A 1 101 ? -10.901 1.528 4.385 1.00 86.75 101 THR A C 1
ATOM 778 O O . THR A 1 101 ? -11.906 1.090 3.830 1.00 86.75 101 THR A O 1
ATOM 781 N N . ILE A 1 102 ? -9.712 1.591 3.795 1.00 86.69 102 ILE A N 1
ATOM 782 C CA . ILE A 1 102 ? -9.469 1.117 2.437 1.00 86.69 102 ILE A CA 1
ATOM 783 C C . ILE A 1 102 ? -8.539 -0.076 2.537 1.00 86.69 102 ILE A C 1
ATOM 785 O O . ILE A 1 102 ? -7.407 0.048 2.996 1.00 86.69 102 ILE A O 1
ATOM 789 N N . MET A 1 103 ? -9.024 -1.222 2.084 1.00 86.81 103 MET A N 1
ATOM 790 C CA . MET A 1 103 ? -8.221 -2.423 1.945 1.00 86.81 103 MET A CA 1
ATOM 791 C C . MET A 1 103 ? -7.854 -2.590 0.473 1.00 86.81 103 MET A C 1
ATOM 793 O O . MET A 1 103 ? -8.728 -2.580 -0.394 1.00 86.81 103 MET A O 1
ATOM 797 N N . ARG A 1 104 ? -6.555 -2.711 0.189 1.00 84.69 104 ARG A N 1
ATOM 798 C CA . ARG A 1 104 ? -6.039 -2.938 -1.163 1.00 84.69 104 ARG A CA 1
ATOM 799 C C . ARG A 1 104 ? -5.606 -4.391 -1.279 1.00 84.69 104 ARG A C 1
ATOM 801 O O . ARG A 1 104 ? -4.741 -4.830 -0.531 1.00 84.69 104 ARG A O 1
ATOM 808 N N . ILE A 1 105 ? -6.205 -5.103 -2.224 1.00 84.75 105 ILE A N 1
ATOM 809 C CA . ILE A 1 105 ? -5.857 -6.483 -2.557 1.00 84.75 105 ILE A CA 1
ATOM 810 C C . ILE A 1 105 ? -5.585 -6.516 -4.052 1.00 84.75 105 ILE A C 1
ATOM 812 O O . ILE A 1 105 ? -6.348 -5.963 -4.844 1.00 84.75 105 ILE A O 1
ATOM 816 N N . ALA A 1 106 ? -4.454 -7.096 -4.422 1.00 80.88 106 ALA A N 1
ATOM 817 C CA . ALA A 1 106 ? -3.986 -7.185 -5.793 1.00 80.88 106 ALA A CA 1
ATOM 818 C C . ALA A 1 106 ? -3.107 -8.431 -5.937 1.00 80.88 106 ALA A C 1
ATOM 820 O O . ALA A 1 106 ? -2.764 -9.057 -4.937 1.00 80.88 106 ALA A O 1
ATOM 821 N N . LEU A 1 107 ? -2.699 -8.720 -7.177 1.00 81.69 107 LEU A N 1
ATOM 822 C CA . LEU A 1 107 ? -1.683 -9.732 -7.487 1.00 81.69 107 LEU A CA 1
ATOM 823 C C . LEU A 1 107 ? -2.094 -11.164 -7.122 1.00 81.69 107 LEU A C 1
ATOM 825 O O . LEU A 1 107 ? -1.335 -11.926 -6.532 1.00 81.69 107 LEU A O 1
ATOM 829 N N . PHE A 1 108 ? -3.317 -11.544 -7.490 1.00 85.44 108 PHE A N 1
ATOM 830 C CA . PHE A 1 108 ? -3.743 -12.932 -7.372 1.00 85.44 108 PHE A CA 1
ATOM 831 C C . PHE A 1 108 ? -2.903 -13.820 -8.297 1.00 85.44 108 PHE A C 1
ATOM 833 O O . PHE A 1 108 ? -2.864 -13.602 -9.509 1.00 85.44 108 PHE A O 1
ATOM 840 N N . THR A 1 109 ? -2.246 -14.825 -7.721 1.00 85.62 109 THR A N 1
ATOM 841 C CA . THR A 1 109 ? -1.474 -15.835 -8.462 1.00 85.62 109 THR A CA 1
ATOM 842 C C . THR A 1 109 ? -2.386 -16.773 -9.249 1.00 85.62 109 THR A C 1
ATOM 844 O O . THR A 1 109 ? -2.030 -17.202 -10.345 1.00 85.62 109 THR A O 1
ATOM 847 N N . ASN A 1 110 ? -3.581 -17.044 -8.719 1.00 90.69 110 ASN A N 1
ATOM 848 C CA . ASN A 1 110 ? -4.664 -17.739 -9.400 1.00 90.69 110 ASN A CA 1
ATOM 849 C C . ASN A 1 110 ? -5.811 -16.755 -9.673 1.00 90.69 110 ASN A C 1
ATOM 851 O O . ASN A 1 110 ? -6.393 -16.180 -8.751 1.00 90.69 110 ASN A O 1
ATOM 855 N N . LYS A 1 111 ? -6.135 -16.562 -10.955 1.00 90.50 111 LYS A N 1
ATOM 856 C CA . LYS A 1 111 ? -7.183 -15.634 -11.390 1.00 90.50 111 LYS A CA 1
ATOM 857 C C . LYS A 1 111 ? -8.568 -16.038 -10.874 1.00 90.50 111 LYS A C 1
ATOM 859 O O . LYS A 1 111 ? -9.298 -15.172 -10.406 1.00 90.50 111 LYS A O 1
ATOM 864 N N . GLU A 1 112 ? -8.918 -17.319 -10.951 1.00 94.94 112 GLU A N 1
ATOM 865 C CA . GLU A 1 112 ? -10.241 -17.819 -10.558 1.00 94.94 112 GLU A CA 1
ATOM 866 C C . GLU A 1 112 ? -10.446 -17.702 -9.044 1.00 94.94 112 GLU A C 1
ATOM 868 O O . GLU A 1 112 ? -11.471 -17.190 -8.598 1.00 94.94 112 GLU A O 1
ATOM 873 N N . GLU A 1 113 ? -9.443 -18.083 -8.245 1.00 92.19 113 GLU A N 1
ATOM 874 C CA . GLU A 1 113 ? -9.474 -17.888 -6.786 1.00 92.19 113 GLU A CA 1
ATOM 875 C C . GLU A 1 113 ? -9.557 -16.401 -6.419 1.00 92.19 113 GLU A C 1
ATOM 877 O O . GLU A 1 113 ? -10.273 -16.024 -5.492 1.00 92.19 113 GLU A O 1
ATOM 882 N N . GLY A 1 114 ? -8.868 -15.536 -7.169 1.00 91.94 114 GLY A N 1
ATOM 883 C CA . GLY A 1 114 ? -8.955 -14.091 -6.991 1.00 91.94 114 GLY A CA 1
ATOM 884 C C . GLY A 1 114 ? -10.346 -13.532 -7.281 1.00 91.94 114 GLY A C 1
ATOM 885 O O . GLY A 1 114 ? -10.864 -12.728 -6.508 1.00 91.94 114 GLY A O 1
ATOM 886 N N . GLU A 1 115 ? -10.985 -13.977 -8.363 1.00 93.44 115 GLU A N 1
ATOM 887 C CA . GLU A 1 115 ? -12.365 -13.603 -8.691 1.00 93.44 115 GLU A CA 1
ATOM 888 C C . GLU A 1 115 ? -13.349 -14.089 -7.617 1.00 93.44 115 GLU A C 1
ATOM 890 O O . GLU A 1 115 ? -14.219 -13.325 -7.197 1.00 93.44 115 GLU A O 1
ATOM 895 N N . GLN A 1 116 ? -13.170 -15.309 -7.103 1.00 93.50 116 GLN A N 1
ATOM 896 C CA . GLN A 1 116 ? -13.969 -15.841 -5.994 1.00 93.50 116 GLN A CA 1
ATOM 897 C C . GLN A 1 116 ? -13.777 -15.032 -4.707 1.00 93.50 116 GLN A C 1
ATOM 899 O O . GLN A 1 116 ? -14.761 -14.671 -4.058 1.00 93.50 116 GLN A O 1
ATOM 904 N N . PHE A 1 117 ? -12.532 -14.689 -4.363 1.00 91.75 117 PHE A N 1
ATOM 905 C CA . PHE A 1 117 ? -12.223 -13.845 -3.211 1.00 91.75 117 PHE A CA 1
ATOM 906 C C . PHE A 1 117 ? -12.897 -12.473 -3.332 1.00 91.75 117 PHE A C 1
ATOM 908 O O . PHE A 1 117 ? -13.457 -11.967 -2.365 1.00 91.75 117 PHE A O 1
ATOM 915 N N . LEU A 1 118 ? -12.857 -11.848 -4.512 1.00 91.69 118 LEU A N 1
ATOM 916 C CA . LEU A 1 118 ? -13.475 -10.537 -4.726 1.00 91.69 118 LEU A CA 1
ATOM 917 C C . LEU A 1 118 ? -15.006 -10.598 -4.698 1.00 91.69 118 LEU A C 1
ATOM 919 O O . LEU A 1 118 ? -15.637 -9.651 -4.229 1.00 91.69 118 LEU A O 1
ATOM 923 N N . ALA A 1 119 ? -15.599 -11.687 -5.191 1.00 93.88 119 ALA A N 1
ATOM 924 C CA . ALA A 1 119 ? -17.044 -11.893 -5.167 1.00 93.88 119 ALA A CA 1
ATOM 925 C C . ALA A 1 119 ? -17.573 -12.135 -3.745 1.00 93.88 119 ALA A C 1
ATOM 927 O O . ALA A 1 119 ? -18.675 -11.696 -3.417 1.00 93.88 119 ALA A O 1
ATOM 928 N N . ASN A 1 120 ? -16.792 -12.814 -2.903 1.00 92.69 120 ASN A N 1
ATOM 929 C CA . ASN A 1 120 ? -17.156 -13.120 -1.526 1.00 92.69 120 ASN A CA 1
ATOM 930 C C . ASN A 1 120 ? -15.938 -12.994 -0.593 1.00 92.69 120 ASN A C 1
ATOM 932 O O . ASN A 1 120 ? -15.374 -14.010 -0.175 1.00 92.69 120 ASN A O 1
ATOM 936 N N . PRO A 1 121 ? -15.506 -11.761 -0.266 1.00 89.81 121 PRO A N 1
ATOM 937 C CA . PRO A 1 121 ? -14.349 -11.572 0.592 1.00 89.81 121 PRO A CA 1
ATOM 938 C C . PRO A 1 121 ? -14.666 -12.107 1.994 1.00 89.81 121 PRO A C 1
ATOM 940 O O . PRO A 1 121 ? -15.715 -11.759 2.545 1.00 89.81 121 PRO A O 1
ATOM 943 N N . PRO A 1 122 ? -13.775 -12.902 2.615 1.00 90.44 122 PRO A N 1
ATOM 944 C CA . PRO A 1 122 ? -13.990 -13.496 3.935 1.00 90.44 122 PRO A CA 1
ATOM 945 C C . PRO A 1 122 ? -13.787 -12.460 5.056 1.00 90.44 122 PRO A C 1
ATOM 947 O O . PRO A 1 122 ? -13.009 -12.655 5.984 1.00 90.44 122 PRO A O 1
ATOM 950 N N . ILE A 1 123 ? -14.454 -11.308 4.954 1.00 90.19 123 ILE A N 1
ATOM 951 C CA . ILE A 1 123 ? -14.280 -10.160 5.841 1.00 90.19 123 ILE A CA 1
ATOM 952 C C . ILE A 1 123 ? -15.619 -9.797 6.453 1.00 90.19 123 ILE A C 1
ATOM 954 O O . ILE A 1 123 ? -16.590 -9.498 5.761 1.00 9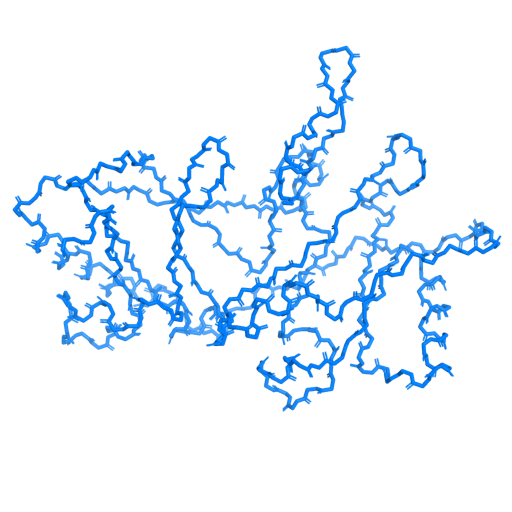0.19 123 ILE A O 1
ATOM 958 N N . CYS A 1 124 ? -15.638 -9.744 7.780 1.00 92.25 124 CYS A N 1
ATOM 959 C CA . CYS A 1 124 ? -16.768 -9.255 8.547 1.00 92.25 124 CYS A CA 1
ATOM 960 C C . CYS A 1 124 ? -16.429 -7.888 9.151 1.00 92.25 124 CYS A C 1
ATOM 962 O O . CYS A 1 124 ? -15.422 -7.737 9.842 1.00 92.25 124 CYS A O 1
ATOM 964 N N . VAL A 1 125 ? -17.281 -6.888 8.908 1.00 92.44 125 VAL A N 1
ATOM 965 C CA . VAL A 1 125 ? -17.150 -5.553 9.506 1.00 92.44 125 VAL A CA 1
ATOM 966 C C . VAL A 1 125 ? -18.256 -5.356 10.530 1.00 92.44 125 VAL A C 1
ATOM 968 O O . VAL A 1 125 ? -19.437 -5.306 10.190 1.00 92.44 125 VAL A O 1
ATOM 971 N N . LEU A 1 126 ? -17.866 -5.193 11.793 1.00 93.88 126 LEU A N 1
ATOM 972 C CA . LEU A 1 126 ? -18.792 -4.970 12.897 1.00 93.88 126 LEU A CA 1
ATOM 973 C C . LEU A 1 126 ? -18.652 -3.548 13.437 1.00 93.88 126 LEU A C 1
ATOM 975 O O . LEU A 1 126 ? -17.580 -3.130 13.873 1.00 93.88 126 LEU A O 1
ATOM 979 N N . ARG A 1 127 ? -19.765 -2.810 13.475 1.00 91.75 127 ARG A N 1
ATOM 980 C CA . ARG A 1 127 ? -19.859 -1.537 14.198 1.00 91.75 127 ARG A CA 1
ATOM 981 C C . ARG A 1 127 ? -20.453 -1.785 15.577 1.00 91.75 127 ARG A C 1
ATOM 983 O O . ARG A 1 127 ? -21.661 -1.957 15.720 1.00 91.75 127 ARG A O 1
ATOM 990 N N . ILE A 1 128 ? -19.615 -1.738 16.605 1.00 90.38 128 ILE A N 1
ATOM 991 C CA . ILE A 1 128 ? -20.057 -1.958 17.983 1.00 90.38 128 ILE A CA 1
ATOM 992 C C . ILE A 1 128 ? -20.393 -0.616 18.633 1.00 90.38 128 ILE A C 1
ATOM 994 O O . ILE A 1 128 ? -19.546 0.267 18.745 1.00 90.38 128 ILE A O 1
ATOM 998 N N . THR A 1 129 ? -21.645 -0.468 19.073 1.00 87.88 129 THR A N 1
ATOM 999 C CA . THR A 1 129 ? -22.123 0.728 19.779 1.00 87.88 129 THR A CA 1
ATOM 1000 C C . THR A 1 129 ? -22.376 0.384 21.246 1.00 87.88 129 THR A C 1
ATOM 1002 O O . THR A 1 129 ? -23.243 -0.446 21.530 1.0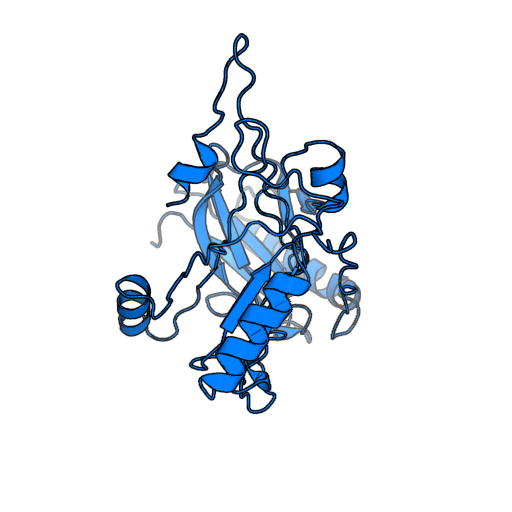0 87.88 129 THR A O 1
ATOM 1005 N N . PRO A 1 130 ? -21.653 0.995 22.201 1.00 85.12 130 PRO A N 1
ATOM 1006 C CA . PRO A 1 130 ? -21.923 0.793 23.620 1.00 85.12 130 PRO A CA 1
ATOM 1007 C C . PRO A 1 130 ? -23.350 1.227 23.979 1.00 85.12 130 PRO A C 1
ATOM 1009 O O . PRO A 1 130 ? -23.762 2.335 23.642 1.00 85.12 130 PRO A O 1
ATOM 1012 N N . LYS A 1 131 ? -24.091 0.380 24.707 1.00 87.94 131 LYS A N 1
ATOM 1013 C CA . LYS A 1 131 ? -25.447 0.710 25.195 1.00 87.94 131 LYS A CA 1
ATOM 1014 C C . LYS A 1 131 ? -25.441 1.864 26.199 1.00 87.94 131 LYS A C 1
ATOM 1016 O O . LYS A 1 131 ? -26.399 2.624 26.286 1.00 87.94 131 LYS A O 1
ATOM 1021 N N . VAL A 1 132 ? -24.356 1.987 26.962 1.00 84.75 132 VAL A N 1
ATOM 1022 C CA . VAL A 1 132 ? -24.164 3.049 27.949 1.00 84.75 132 VAL A CA 1
ATOM 1023 C C . VAL A 1 132 ? -23.126 4.025 27.420 1.00 84.75 132 VAL A C 1
ATOM 1025 O O . VAL A 1 132 ? -22.005 3.642 27.083 1.00 84.75 132 VAL A O 1
ATOM 1028 N N . LYS A 1 133 ? -23.494 5.307 27.373 1.00 81.88 133 LYS A N 1
ATOM 1029 C CA . LYS A 1 133 ? -22.587 6.376 26.954 1.00 81.88 133 LYS A CA 1
ATOM 1030 C C . LYS A 1 133 ? -21.409 6.466 27.924 1.00 81.88 133 LYS A C 1
ATOM 1032 O O . LYS A 1 133 ? -21.596 6.748 29.108 1.00 81.88 133 LYS A O 1
ATOM 1037 N N . ASN A 1 134 ? -20.188 6.302 27.415 1.00 79.94 134 ASN A N 1
ATOM 1038 C CA . ASN A 1 134 ? -19.000 6.597 28.205 1.00 79.94 134 ASN A CA 1
ATOM 1039 C C . ASN A 1 134 ? -18.851 8.119 28.349 1.00 79.94 134 ASN A C 1
ATOM 1041 O O . ASN A 1 134 ? -18.529 8.814 27.389 1.00 79.94 134 ASN A O 1
ATOM 1045 N N . LYS A 1 135 ? -19.086 8.639 29.557 1.00 82.50 135 LYS A N 1
ATOM 1046 C CA . LYS A 1 135 ? -18.900 10.066 29.867 1.00 82.50 135 LYS A CA 1
ATOM 1047 C C . LYS A 1 135 ? -17.423 10.460 29.999 1.00 82.50 135 LYS A C 1
ATOM 1049 O O . LYS A 1 135 ? -17.096 11.630 29.871 1.00 82.50 135 LYS A O 1
ATOM 1054 N N . ASN A 1 136 ? -16.539 9.484 30.213 1.00 87.00 136 ASN A N 1
ATOM 1055 C CA . ASN A 1 136 ? -15.117 9.680 30.489 1.00 87.00 136 ASN A CA 1
ATOM 1056 C C . ASN A 1 136 ? -14.276 9.001 29.401 1.00 87.00 136 ASN A C 1
ATOM 1058 O O . ASN A 1 136 ? -13.630 7.971 29.663 1.00 87.00 136 ASN A O 1
ATOM 1062 N N . VAL A 1 137 ? -14.340 9.556 28.187 1.00 86.62 137 VAL A N 1
ATOM 1063 C CA . VAL A 1 137 ? -13.565 9.109 27.018 1.00 86.62 137 VAL A CA 1
ATOM 1064 C C . VAL A 1 137 ? -12.075 9.247 27.315 1.00 86.62 137 VAL A C 1
ATOM 1066 O O . VAL A 1 137 ? -11.613 10.311 27.726 1.00 86.62 137 VAL A O 1
ATOM 1069 N N . ARG A 1 138 ? -11.311 8.168 27.115 1.00 92.56 138 ARG A N 1
ATOM 1070 C CA . ARG A 1 138 ? -9.847 8.187 27.232 1.00 92.56 138 ARG A CA 1
ATOM 1071 C C . ARG A 1 138 ? -9.229 8.068 25.846 1.00 92.56 138 ARG A C 1
ATOM 1073 O O . ARG A 1 138 ? -8.955 6.964 25.378 1.00 92.56 138 ARG A O 1
ATOM 1080 N N . GLY A 1 139 ? -9.042 9.224 25.217 1.00 93.31 139 GLY A N 1
ATOM 1081 C CA . GLY A 1 139 ? -8.508 9.353 23.867 1.00 93.31 139 GLY A CA 1
ATOM 1082 C C . GLY A 1 139 ? -7.062 8.880 23.697 1.00 93.31 139 GLY A C 1
ATOM 1083 O O . GLY A 1 139 ? -6.304 8.745 24.664 1.00 93.31 139 GLY A O 1
ATOM 1084 N N . TYR A 1 140 ? -6.667 8.665 22.444 1.00 94.62 140 TYR A N 1
ATOM 1085 C CA . TYR A 1 140 ? -5.273 8.444 22.056 1.00 94.62 140 TYR A CA 1
ATOM 1086 C C . TYR A 1 140 ? -4.583 9.765 21.669 1.00 94.62 140 TYR A C 1
ATOM 1088 O O . TYR A 1 140 ? -5.245 10.666 21.142 1.00 94.62 140 TYR A O 1
ATOM 1096 N N . PRO A 1 141 ? -3.262 9.900 21.910 1.00 93.12 141 PRO A N 1
ATOM 1097 C CA . PRO A 1 141 ? -2.479 11.008 21.362 1.00 93.12 141 PRO A CA 1
ATOM 1098 C C . PRO A 1 141 ? -2.403 10.908 19.833 1.00 93.12 141 PRO A C 1
ATOM 1100 O O . PRO A 1 141 ? -2.935 9.971 19.237 1.00 93.12 141 PRO A O 1
ATOM 1103 N N . ILE A 1 142 ? -1.777 11.886 19.182 1.00 90.31 142 ILE A N 1
ATOM 1104 C CA . ILE A 1 142 ? -1.445 11.769 17.756 1.00 90.31 142 ILE A CA 1
ATOM 1105 C C . ILE A 1 142 ? -0.453 10.596 17.607 1.00 90.31 142 ILE A C 1
ATOM 1107 O O . ILE A 1 142 ? 0.518 10.562 18.370 1.00 90.31 142 ILE A O 1
ATOM 1111 N N . PRO A 1 143 ? -0.692 9.618 16.710 1.00 87.31 143 PRO A N 1
ATOM 1112 C CA . PRO A 1 143 ? 0.193 8.471 16.549 1.00 87.31 143 PRO A CA 1
ATOM 1113 C C . PRO A 1 143 ? 1.585 8.908 16.092 1.00 87.31 143 PRO A C 1
ATOM 1115 O O . PRO A 1 143 ? 1.725 9.786 15.241 1.00 87.31 143 PRO A O 1
ATOM 1118 N N . VAL A 1 144 ? 2.617 8.275 16.644 1.00 87.62 144 VAL A N 1
ATOM 1119 C CA . VAL A 1 144 ? 3.984 8.410 16.132 1.00 87.62 144 VAL A CA 1
ATOM 1120 C C . VAL A 1 144 ? 4.160 7.371 15.037 1.00 87.62 144 VAL A C 1
ATOM 1122 O O . VAL A 1 144 ? 3.992 6.181 15.298 1.00 87.62 144 VAL A O 1
ATOM 1125 N N . ARG A 1 145 ? 4.488 7.817 13.824 1.00 86.50 145 ARG A N 1
ATOM 1126 C CA . ARG A 1 145 ? 4.705 6.908 12.697 1.00 86.50 145 ARG A CA 1
ATOM 1127 C C . ARG A 1 145 ? 6.006 6.136 12.828 1.00 86.50 145 ARG A C 1
ATOM 1129 O O . ARG A 1 145 ? 7.016 6.665 13.300 1.00 86.50 145 ARG A O 1
ATOM 1136 N N . ALA A 1 146 ? 5.990 4.906 12.341 1.00 84.50 146 ALA A N 1
ATOM 1137 C CA . ALA A 1 146 ? 7.174 4.100 12.164 1.00 84.50 146 ALA A CA 1
ATOM 1138 C C . ALA A 1 146 ? 8.164 4.830 11.238 1.00 84.50 146 ALA A C 1
ATOM 1140 O O . ALA A 1 146 ? 7.777 5.365 10.191 1.00 84.50 146 ALA A O 1
ATOM 1141 N N . PRO A 1 147 ? 9.461 4.861 11.588 1.00 79.19 147 PRO A N 1
ATOM 1142 C CA . PRO A 1 147 ? 10.465 5.401 10.690 1.00 79.19 147 PRO A CA 1
ATOM 1143 C C . PRO A 1 147 ? 10.532 4.531 9.434 1.00 79.19 147 PRO A C 1
ATOM 1145 O O . PRO A 1 147 ? 10.558 3.300 9.520 1.00 79.19 147 PRO A O 1
ATOM 1148 N N . ARG A 1 148 ? 10.630 5.162 8.260 1.00 72.38 148 ARG A N 1
ATOM 1149 C CA . ARG A 1 148 ? 10.930 4.437 7.022 1.00 72.38 148 ARG A CA 1
ATOM 1150 C C . ARG A 1 148 ? 12.345 3.870 7.124 1.00 72.38 148 ARG A C 1
ATOM 1152 O O . ARG A 1 148 ? 13.321 4.615 7.062 1.00 72.38 148 ARG A O 1
ATOM 1159 N N . LYS A 1 149 ? 12.455 2.557 7.325 1.00 62.53 149 LYS A N 1
ATOM 1160 C CA . LYS A 1 149 ? 13.733 1.839 7.330 1.00 62.53 149 LYS A CA 1
ATOM 1161 C C . LYS A 1 149 ? 13.996 1.285 5.934 1.00 62.53 149 LYS A C 1
ATOM 1163 O O . LYS A 1 149 ? 13.194 0.512 5.420 1.00 62.53 149 LYS A O 1
ATOM 1168 N N . PHE A 1 150 ? 15.121 1.662 5.334 1.00 58.16 150 PHE A N 1
ATOM 1169 C CA . PHE A 1 150 ? 15.618 0.993 4.134 1.00 58.16 150 PHE A CA 1
ATOM 1170 C C . PHE A 1 150 ? 16.168 -0.375 4.543 1.00 58.16 150 PHE A C 1
ATOM 1172 O O . PHE A 1 150 ? 17.002 -0.459 5.442 1.00 58.16 150 PHE A O 1
ATOM 1179 N N . VAL A 1 151 ? 15.676 -1.444 3.917 1.00 57.06 151 VAL A N 1
ATOM 1180 C CA . VAL A 1 151 ? 16.144 -2.816 4.180 1.00 57.06 151 VAL A CA 1
ATOM 1181 C C . VAL A 1 151 ? 17.457 -3.109 3.431 1.00 57.06 151 VAL A C 1
ATOM 1183 O O . VAL A 1 151 ? 18.155 -4.055 3.780 1.00 57.06 151 VAL A O 1
ATOM 1186 N N . SER A 1 152 ? 17.837 -2.293 2.436 1.00 63.09 152 SER A N 1
ATOM 1187 C CA . SER A 1 152 ? 19.018 -2.528 1.592 1.00 63.09 152 SER A CA 1
ATOM 1188 C C . SER A 1 152 ? 19.817 -1.267 1.217 1.00 63.09 152 SER A C 1
ATOM 1190 O O . SER A 1 152 ? 19.420 -0.142 1.528 1.00 63.09 152 SER A O 1
ATOM 1192 N N . ASP A 1 153 ? 20.973 -1.499 0.572 1.00 63.41 153 ASP A N 1
ATOM 1193 C CA . ASP A 1 153 ? 21.973 -0.536 0.076 1.00 63.41 153 ASP A CA 1
ATOM 1194 C C . ASP A 1 153 ? 21.378 0.709 -0.576 1.00 63.41 153 ASP A C 1
ATOM 1196 O O . ASP A 1 153 ? 20.567 0.588 -1.458 1.00 63.41 153 ASP A O 1
ATOM 1200 N N . ASP A 1 154 ? 21.890 1.901 -0.319 1.00 81.75 154 ASP A N 1
ATOM 1201 C CA . ASP A 1 154 ? 21.558 3.135 -1.046 1.00 81.75 154 ASP A CA 1
ATOM 1202 C C . ASP A 1 154 ? 21.316 3.001 -2.582 1.00 81.75 154 ASP A C 1
ATOM 1204 O O . ASP A 1 154 ? 22.223 2.653 -3.350 1.00 81.75 154 ASP A O 1
ATOM 1208 N N . GLU A 1 155 ? 20.110 3.370 -3.056 1.00 87.12 155 GLU A N 1
ATOM 1209 C CA . GLU A 1 155 ? 19.702 3.329 -4.477 1.00 87.12 155 GLU A CA 1
ATOM 1210 C C . GLU A 1 155 ? 20.693 4.062 -5.404 1.00 87.12 155 GLU A C 1
ATOM 1212 O O . GLU A 1 155 ? 20.846 3.700 -6.578 1.00 87.12 155 GLU A O 1
ATOM 1217 N N . ARG A 1 156 ? 21.445 5.048 -4.882 1.00 89.31 156 ARG A N 1
ATOM 1218 C CA . ARG A 1 156 ? 22.484 5.777 -5.632 1.00 89.31 156 ARG A CA 1
ATOM 1219 C C . ARG A 1 156 ? 23.540 4.849 -6.246 1.00 89.31 156 ARG A C 1
ATOM 1221 O O . ARG A 1 156 ? 24.098 5.210 -7.287 1.00 89.31 156 ARG A O 1
ATOM 1228 N N . LYS A 1 157 ? 23.763 3.649 -5.693 1.00 91.25 157 LYS A N 1
ATOM 1229 C CA . LYS A 1 157 ? 24.639 2.605 -6.261 1.00 91.25 157 LYS A CA 1
ATOM 1230 C C . LYS A 1 157 ? 24.257 2.233 -7.700 1.00 91.25 157 LYS A C 1
ATOM 1232 O O . LYS A 1 157 ? 25.132 2.069 -8.549 1.00 91.25 157 LYS A O 1
ATOM 1237 N N . TYR A 1 158 ? 22.963 2.207 -8.024 1.00 94.44 158 TYR A N 1
ATOM 1238 C CA . TYR A 1 158 ? 22.469 1.818 -9.351 1.00 94.44 158 TYR A CA 1
ATOM 1239 C C . TYR A 1 158 ? 22.403 2.976 -10.355 1.00 94.44 158 TYR A C 1
ATOM 1241 O O . TYR A 1 158 ? 22.145 2.752 -11.540 1.00 94.44 158 TYR A O 1
ATOM 1249 N N . LYS A 1 159 ? 22.699 4.218 -9.938 1.00 94.81 159 LYS A N 1
ATOM 1250 C CA . LYS A 1 159 ? 22.591 5.419 -10.788 1.00 94.81 159 LYS A CA 1
ATOM 1251 C C . LYS A 1 159 ? 23.360 5.280 -12.105 1.00 94.81 159 LYS A C 1
ATOM 1253 O O . LYS A 1 159 ? 22.831 5.597 -13.170 1.00 94.81 159 LYS A O 1
ATOM 1258 N N . LYS A 1 160 ? 24.599 4.775 -12.057 1.00 96.62 160 LYS A N 1
ATOM 1259 C CA . LYS A 1 160 ? 25.425 4.568 -13.262 1.00 96.62 160 LYS A CA 1
ATOM 1260 C C . LYS A 1 160 ? 24.819 3.514 -14.197 1.00 96.62 160 LYS A C 1
ATOM 1262 O O . LYS A 1 160 ? 24.853 3.700 -15.413 1.00 96.62 160 LYS A O 1
ATOM 1267 N N . ALA A 1 161 ? 24.249 2.445 -13.644 1.00 97.25 161 ALA A N 1
ATOM 1268 C CA . ALA A 1 161 ? 23.625 1.371 -14.412 1.00 97.25 161 ALA A CA 1
ATOM 1269 C C . ALA A 1 161 ? 22.340 1.858 -15.109 1.00 97.25 161 ALA A C 1
ATOM 1271 O O . ALA A 1 161 ? 22.197 1.681 -16.319 1.00 97.25 161 ALA A O 1
ATOM 1272 N N . VAL A 1 162 ? 21.479 2.600 -14.400 1.00 96.69 162 VAL A N 1
ATOM 1273 C CA . VAL A 1 162 ? 20.282 3.246 -14.977 1.00 96.69 162 VAL A CA 1
ATOM 1274 C C . VAL A 1 162 ? 20.661 4.221 -16.099 1.00 96.69 162 VAL A C 1
ATOM 1276 O O . VAL A 1 162 ? 20.051 4.209 -17.168 1.00 96.69 162 VAL A O 1
ATOM 1279 N N . MET A 1 163 ? 21.715 5.028 -15.916 1.00 96.12 163 MET A N 1
ATOM 1280 C CA . MET A 1 163 ? 22.201 5.932 -16.968 1.00 96.12 163 MET A CA 1
ATOM 1281 C C . MET A 1 163 ? 22.669 5.180 -18.223 1.00 96.12 163 MET A C 1
ATOM 1283 O O . MET A 1 163 ? 22.386 5.619 -19.342 1.00 96.12 163 MET A O 1
ATOM 1287 N N . LYS A 1 164 ? 23.385 4.057 -18.064 1.00 97.44 164 LYS A N 1
ATOM 1288 C CA . LYS A 1 164 ? 23.800 3.202 -19.189 1.00 97.44 164 LYS A CA 1
ATOM 1289 C C . LYS A 1 164 ? 22.589 2.581 -19.892 1.00 97.44 164 LYS A C 1
ATOM 1291 O O . LYS A 1 164 ? 22.534 2.630 -21.120 1.00 97.44 164 LYS A O 1
ATOM 1296 N N . LEU A 1 165 ? 21.604 2.088 -19.138 1.00 97.38 165 LEU A N 1
ATOM 1297 C CA . LEU A 1 165 ? 20.355 1.549 -19.681 1.00 97.38 165 LEU A CA 1
ATOM 1298 C C . LEU A 1 165 ? 19.604 2.599 -20.512 1.00 97.38 165 LEU A C 1
ATOM 1300 O O . LEU A 1 165 ? 19.281 2.341 -21.669 1.00 97.38 165 LEU A O 1
ATOM 1304 N N . GLY A 1 166 ? 19.429 3.816 -19.990 1.00 94.88 166 GLY A N 1
ATOM 1305 C CA . GLY A 1 166 ? 18.795 4.912 -20.730 1.00 94.88 166 GLY A CA 1
ATOM 1306 C C . GLY A 1 166 ? 19.528 5.263 -22.031 1.00 94.88 166 GLY A C 1
ATOM 1307 O O . GLY A 1 166 ? 18.903 5.491 -23.066 1.00 94.88 166 GLY A O 1
ATOM 1308 N N . ARG A 1 167 ? 20.872 5.248 -22.033 1.00 94.12 167 ARG A N 1
ATOM 1309 C CA . ARG A 1 167 ? 21.665 5.432 -23.267 1.00 94.12 167 ARG A CA 1
ATOM 1310 C C . ARG A 1 167 ? 21.444 4.295 -24.266 1.00 94.12 167 ARG A C 1
ATOM 1312 O O . ARG A 1 167 ? 21.322 4.569 -25.458 1.00 94.12 167 ARG A O 1
ATOM 1319 N N . ALA A 1 168 ? 21.383 3.049 -23.802 1.00 94.69 168 ALA A N 1
ATOM 1320 C CA . ALA A 1 168 ? 21.137 1.892 -24.657 1.00 94.69 168 ALA A CA 1
ATOM 1321 C C . ALA A 1 168 ? 19.731 1.922 -25.280 1.00 94.69 168 ALA A C 1
ATOM 1323 O O . ALA A 1 168 ? 19.598 1.692 -26.484 1.00 94.69 168 ALA A O 1
ATOM 1324 N N . ILE A 1 169 ? 18.713 2.292 -24.494 1.00 94.12 169 ILE A N 1
ATOM 1325 C CA . ILE A 1 169 ? 17.337 2.506 -24.963 1.00 94.12 169 ILE A CA 1
ATOM 1326 C C . ILE A 1 169 ? 17.314 3.578 -26.055 1.00 94.12 169 ILE A C 1
ATOM 1328 O O . ILE A 1 169 ? 16.850 3.306 -27.159 1.00 94.12 169 ILE A O 1
ATOM 1332 N N . ARG A 1 170 ? 17.898 4.759 -25.801 1.00 90.38 170 ARG A N 1
ATOM 1333 C CA . ARG A 1 170 ? 17.967 5.844 -26.797 1.00 90.38 170 ARG A CA 1
ATOM 1334 C C . ARG A 1 170 ? 18.697 5.430 -28.068 1.00 90.38 170 ARG A C 1
ATOM 1336 O O . ARG A 1 170 ? 18.254 5.770 -29.156 1.00 90.38 170 ARG A O 1
ATOM 1343 N N . ARG A 1 171 ? 19.794 4.669 -27.960 1.00 89.69 171 ARG A N 1
ATOM 1344 C CA . ARG A 1 171 ? 20.520 4.148 -29.130 1.00 89.69 171 ARG A CA 1
ATOM 1345 C C . ARG A 1 171 ? 19.631 3.241 -29.983 1.00 89.69 171 ARG A C 1
ATOM 1347 O O . ARG A 1 171 ? 19.686 3.345 -31.203 1.00 89.69 171 ARG A O 1
ATOM 1354 N N . LYS A 1 172 ? 18.822 2.385 -29.354 1.00 86.44 172 LYS A N 1
ATOM 1355 C CA . LYS A 1 172 ? 17.877 1.501 -30.051 1.00 86.44 172 LYS A CA 1
ATOM 1356 C C . LYS A 1 172 ? 16.712 2.287 -30.665 1.00 86.44 172 LYS A C 1
ATOM 1358 O O . LYS A 1 172 ? 16.319 1.993 -31.785 1.00 86.44 172 LYS A O 1
ATOM 1363 N N . ALA A 1 173 ? 16.248 3.329 -29.978 1.00 82.88 173 ALA A N 1
ATOM 1364 C CA . ALA A 1 173 ? 15.191 4.236 -30.427 1.00 82.88 173 ALA A CA 1
ATOM 1365 C C . ALA A 1 173 ? 15.674 5.342 -31.389 1.00 82.88 173 ALA A C 1
ATOM 1367 O O . ALA A 1 173 ? 14.903 6.231 -31.725 1.00 82.88 173 ALA A O 1
ATOM 1368 N N . ARG A 1 174 ? 16.938 5.333 -31.850 1.00 71.38 174 ARG A N 1
ATOM 1369 C CA . ARG A 1 174 ? 17.511 6.403 -32.701 1.00 71.38 174 ARG A CA 1
ATOM 1370 C C . ARG A 1 174 ? 16.774 6.626 -34.021 1.00 71.38 174 ARG A C 1
ATOM 1372 O O . ARG A 1 174 ? 16.926 7.692 -34.604 1.00 71.38 174 ARG A O 1
ATOM 1379 N N . ARG A 1 175 ? 16.038 5.624 -34.502 1.00 66.19 175 ARG A N 1
ATOM 1380 C CA . ARG A 1 175 ? 15.224 5.726 -35.722 1.00 66.19 175 ARG A CA 1
ATOM 1381 C C . ARG A 1 175 ? 13.869 6.394 -35.476 1.00 66.19 175 ARG A C 1
ATOM 1383 O O . ARG A 1 175 ? 13.215 6.779 -36.436 1.00 66.19 175 ARG A O 1
ATOM 1390 N N . ASP A 1 176 ? 13.506 6.594 -34.212 1.00 70.81 176 ASP A N 1
ATOM 1391 C CA . ASP A 1 176 ? 12.219 7.128 -33.799 1.00 70.81 176 ASP A CA 1
ATOM 1392 C C . ASP A 1 176 ? 12.409 8.533 -33.206 1.00 70.81 176 ASP A C 1
ATOM 1394 O O . ASP A 1 176 ? 13.346 8.796 -32.440 1.00 70.81 176 ASP A O 1
ATOM 1398 N N . ASN A 1 177 ? 11.502 9.453 -33.544 1.00 76.25 177 ASN A N 1
ATOM 1399 C CA . ASN A 1 177 ? 11.455 10.795 -32.964 1.00 76.25 177 ASN A CA 1
ATOM 1400 C C . ASN A 1 177 ? 11.005 10.716 -31.492 1.00 76.25 177 ASN A C 1
ATOM 1402 O O . ASN A 1 177 ? 9.823 10.863 -31.179 1.00 76.25 177 ASN A O 1
ATOM 1406 N N . HIS A 1 178 ? 11.939 10.417 -30.588 1.00 79.31 178 HIS A N 1
ATOM 1407 C CA . HIS A 1 178 ? 11.655 10.185 -29.174 1.00 79.31 178 HIS A CA 1
ATOM 1408 C C . HIS A 1 178 ? 11.768 11.463 -28.337 1.00 79.31 178 HIS A C 1
ATOM 1410 O O . HIS A 1 178 ? 12.641 12.305 -28.548 1.00 79.31 178 HIS A O 1
ATOM 1416 N N . LYS A 1 179 ? 10.899 11.577 -27.328 1.00 83.12 179 LYS A N 1
ATOM 1417 C CA . LYS A 1 179 ? 10.919 12.646 -26.323 1.00 83.12 179 LYS A CA 1
ATOM 1418 C C . LYS A 1 179 ? 11.044 12.035 -24.932 1.00 83.12 179 LYS A C 1
ATOM 1420 O O . LYS A 1 179 ? 10.302 11.120 -24.586 1.00 83.12 179 LYS A O 1
ATOM 1425 N N . GLU A 1 180 ? 11.980 12.539 -24.135 1.00 83.88 180 GLU A N 1
ATOM 1426 C CA . GLU A 1 180 ? 12.167 12.105 -22.748 1.00 83.88 180 GLU A CA 1
ATOM 1427 C C . GLU A 1 180 ? 11.287 12.948 -21.815 1.00 83.88 180 GLU A C 1
ATOM 1429 O O . GLU A 1 180 ? 11.281 14.177 -21.894 1.00 83.88 180 GLU A O 1
ATOM 1434 N N . SER A 1 181 ? 10.526 12.286 -20.940 1.00 87.69 181 SER A N 1
ATOM 1435 C CA . SER A 1 181 ? 9.765 12.968 -19.887 1.00 87.69 181 SER A CA 1
ATOM 1436 C C . SER A 1 181 ? 10.642 13.193 -18.661 1.00 87.69 181 SER A C 1
ATOM 1438 O O . SER A 1 181 ? 11.458 12.342 -18.307 1.00 87.69 181 SER A O 1
ATOM 1440 N N . LYS A 1 182 ? 10.434 14.311 -17.963 1.00 89.56 182 LYS A N 1
ATOM 1441 C CA . LYS A 1 182 ? 11.030 14.525 -16.641 1.00 89.56 182 LYS A CA 1
ATOM 1442 C C . LYS A 1 182 ? 10.184 13.804 -15.602 1.00 89.56 182 LYS A C 1
ATOM 1444 O O . LYS A 1 182 ? 8.969 13.966 -15.587 1.00 89.56 182 LYS A O 1
ATOM 1449 N N . THR A 1 183 ? 10.815 13.040 -14.722 1.00 90.25 183 THR A N 1
ATOM 1450 C CA . THR A 1 183 ? 10.137 12.412 -13.581 1.00 90.25 183 THR A CA 1
ATOM 1451 C C . THR A 1 183 ? 10.251 13.282 -12.339 1.00 90.25 183 THR A C 1
ATOM 1453 O O . THR A 1 183 ? 11.290 13.905 -12.121 1.00 90.25 183 THR A O 1
ATOM 1456 N N . PHE A 1 184 ? 9.236 13.260 -11.485 1.00 89.94 184 PHE A N 1
ATOM 1457 C CA . PHE A 1 184 ? 9.244 13.930 -10.187 1.00 89.94 184 PHE A CA 1
ATOM 1458 C C . PHE A 1 184 ? 8.671 13.003 -9.112 1.00 89.94 184 PHE A C 1
ATOM 1460 O O . PHE A 1 184 ? 7.901 12.090 -9.411 1.00 89.94 184 PHE A O 1
ATOM 1467 N N . THR A 1 185 ? 9.079 13.212 -7.863 1.00 88.62 185 THR A N 1
ATOM 1468 C CA . THR A 1 185 ? 8.477 12.537 -6.707 1.00 88.62 185 THR A CA 1
ATOM 1469 C C . THR A 1 185 ? 7.327 13.391 -6.199 1.00 88.62 185 THR A C 1
ATOM 1471 O O . THR A 1 185 ? 7.484 14.602 -6.051 1.00 88.62 185 THR A O 1
ATOM 1474 N N . ILE A 1 186 ? 6.189 12.766 -5.925 1.00 86.06 186 ILE A N 1
ATOM 1475 C CA . ILE A 1 186 ? 5.056 13.420 -5.279 1.00 86.06 186 ILE A CA 1
ATOM 1476 C C . ILE A 1 186 ? 5.291 13.317 -3.771 1.00 86.06 186 ILE A C 1
ATOM 1478 O O . ILE A 1 186 ? 5.227 12.228 -3.200 1.00 86.06 186 ILE A O 1
ATOM 1482 N N . GLU A 1 187 ? 5.624 14.437 -3.130 1.00 82.12 187 GLU A N 1
ATOM 1483 C CA . GLU A 1 187 ? 5.767 14.493 -1.674 1.00 82.12 187 GLU A CA 1
ATOM 1484 C C . GLU A 1 187 ? 4.379 14.616 -1.041 1.00 82.12 187 GLU A C 1
ATOM 1486 O O . GLU A 1 187 ? 3.803 15.699 -0.967 1.00 82.12 187 GLU A O 1
ATOM 1491 N N . LEU A 1 188 ? 3.837 13.483 -0.600 1.00 85.62 188 LEU A N 1
ATOM 1492 C CA . LEU A 1 188 ? 2.617 13.435 0.194 1.00 85.62 188 LEU A CA 1
ATOM 1493 C C . LEU A 1 188 ? 3.013 13.284 1.664 1.00 85.62 188 LEU A C 1
ATOM 1495 O O . LEU A 1 188 ? 3.780 12.390 2.023 1.00 85.62 188 LEU A O 1
ATOM 1499 N N . ASN A 1 189 ? 2.539 14.205 2.500 1.00 87.94 189 ASN A N 1
ATOM 1500 C CA . ASN A 1 189 ? 2.798 14.217 3.934 1.00 87.94 189 ASN A CA 1
ATOM 1501 C C . ASN A 1 189 ? 1.446 14.268 4.658 1.00 87.94 189 ASN A C 1
ATOM 1503 O O . ASN A 1 189 ? 0.816 15.332 4.670 1.00 87.94 189 ASN A O 1
ATOM 1507 N N . PRO A 1 190 ? 0.985 13.148 5.232 1.00 89.56 190 PRO A N 1
ATOM 1508 C CA . PRO A 1 190 ? -0.352 13.067 5.802 1.00 89.56 190 PRO A CA 1
ATOM 1509 C C . PRO A 1 190 ? -0.556 14.037 6.974 1.00 89.56 190 PRO A C 1
ATOM 1511 O O . PRO A 1 190 ? -1.638 14.605 7.094 1.00 89.56 190 PRO A O 1
ATOM 1514 N N . GLU A 1 191 ? 0.468 14.331 7.781 1.00 88.56 191 GLU A N 1
ATOM 1515 C CA . GLU A 1 191 ? 0.377 15.313 8.873 1.00 88.56 191 GLU A CA 1
ATOM 1516 C C . GLU A 1 191 ? 0.133 16.728 8.344 1.00 88.56 191 GLU A C 1
ATOM 1518 O O . GLU A 1 191 ? -0.701 17.455 8.882 1.00 88.56 191 GLU A O 1
ATOM 1523 N N . LYS A 1 192 ? 0.839 17.129 7.279 1.00 89.38 192 LYS A N 1
ATOM 1524 C CA . LYS A 1 192 ? 0.600 18.414 6.608 1.00 89.38 192 LYS A CA 1
ATOM 1525 C C . LYS A 1 192 ? -0.787 18.430 5.970 1.00 89.38 192 LYS A C 1
ATOM 1527 O O . LYS A 1 192 ? -1.486 19.427 6.110 1.00 89.38 192 LYS A O 1
ATOM 1532 N N . CYS A 1 193 ? -1.190 17.340 5.314 1.00 90.62 193 CYS A N 1
ATOM 1533 C CA . CYS A 1 193 ? -2.509 17.227 4.695 1.00 90.62 193 CYS A CA 1
ATOM 1534 C C . CYS A 1 193 ? -3.639 17.407 5.718 1.00 90.62 193 CYS A C 1
ATOM 1536 O O . CYS A 1 193 ? -4.556 18.182 5.477 1.00 90.62 193 CYS A O 1
ATOM 1538 N N . LEU A 1 194 ? -3.536 16.753 6.878 1.00 89.00 194 LEU A N 1
ATOM 1539 C CA . LEU A 1 194 ? -4.518 16.847 7.961 1.00 89.00 194 LEU A CA 1
ATOM 1540 C C . LEU A 1 194 ? -4.490 18.203 8.673 1.00 89.00 194 LEU A C 1
ATOM 1542 O O . LEU A 1 194 ? -5.529 18.698 9.082 1.00 89.00 194 LEU A O 1
ATOM 1546 N N . LYS A 1 195 ? -3.312 18.814 8.837 1.00 87.62 195 LYS A N 1
ATOM 1547 C CA . LYS A 1 195 ? -3.175 20.108 9.523 1.00 87.62 195 LYS A CA 1
ATOM 1548 C C . LYS A 1 195 ? -3.680 21.288 8.692 1.00 87.62 195 LYS A C 1
ATOM 1550 O O . LYS A 1 195 ? -4.136 22.274 9.263 1.00 87.62 195 LYS A O 1
ATOM 1555 N N . TYR A 1 196 ? -3.497 21.228 7.377 1.00 88.62 196 TYR A N 1
ATOM 1556 C CA . TYR A 1 196 ? -3.760 22.338 6.459 1.00 88.62 196 TYR A CA 1
ATOM 1557 C C . TYR A 1 196 ? -4.923 22.063 5.505 1.00 88.62 196 TYR A C 1
ATOM 1559 O O . TYR A 1 196 ? -5.060 22.783 4.519 1.00 88.62 196 TYR A O 1
ATOM 1567 N N . ASP A 1 197 ? -5.722 21.026 5.770 1.00 86.56 197 ASP A N 1
ATOM 1568 C CA . ASP A 1 197 ? -6.887 20.674 4.959 1.00 86.56 197 ASP A CA 1
ATOM 1569 C C . ASP A 1 197 ? -6.534 20.509 3.466 1.00 86.56 197 ASP A C 1
ATOM 1571 O O . ASP A 1 197 ? -7.202 21.015 2.563 1.00 86.56 197 ASP A O 1
ATOM 1575 N N . LEU A 1 198 ? -5.434 19.801 3.186 1.00 86.69 198 LEU A N 1
ATOM 1576 C CA . LEU A 1 198 ? -4.969 19.537 1.822 1.00 86.69 198 LEU A CA 1
ATOM 1577 C C . LEU A 1 198 ? -5.355 18.125 1.387 1.00 86.69 198 LEU A C 1
ATOM 1579 O O . LEU A 1 198 ? -5.226 17.166 2.149 1.00 86.69 198 LEU A O 1
ATOM 1583 N N . ARG A 1 199 ? -5.748 17.974 0.119 1.00 85.69 199 ARG A N 1
ATOM 1584 C CA . ARG A 1 199 ? -5.931 16.648 -0.486 1.00 85.69 199 ARG A CA 1
ATOM 1585 C C . ARG A 1 199 ? -4.606 15.880 -0.489 1.00 85.69 199 ARG A C 1
ATOM 1587 O O . ARG A 1 199 ? -3.587 16.394 -0.943 1.00 85.69 199 ARG A O 1
ATOM 1594 N N . CYS A 1 200 ? -4.657 14.632 -0.041 1.00 87.69 200 CYS A N 1
ATOM 1595 C CA . CYS A 1 200 ? -3.521 13.723 0.080 1.00 87.69 200 CYS A CA 1
ATOM 1596 C C . CYS A 1 200 ? -3.641 12.483 -0.821 1.00 87.69 200 CYS A C 1
ATOM 1598 O O . CYS A 1 200 ? -2.860 11.557 -0.669 1.00 87.69 200 CYS A O 1
ATOM 1600 N N . PHE A 1 201 ? -4.594 12.443 -1.761 1.00 84.31 201 PHE A N 1
ATOM 1601 C CA . PHE A 1 201 ? -4.664 11.445 -2.846 1.00 84.31 201 PHE A CA 1
ATOM 1602 C C . PHE A 1 201 ? -4.570 9.971 -2.404 1.00 84.31 201 PHE A C 1
ATOM 1604 O O . PHE A 1 201 ? -3.916 9.161 -3.060 1.00 84.31 201 PHE A O 1
ATOM 1611 N N . PHE A 1 202 ? -5.206 9.617 -1.283 1.00 84.69 202 PHE A N 1
ATOM 1612 C CA . PHE A 1 202 ? -5.128 8.280 -0.677 1.00 84.69 202 PHE A CA 1
ATOM 1613 C C . PHE A 1 202 ? -3.685 7.818 -0.444 1.00 84.69 202 PHE A C 1
ATOM 1615 O O . PHE A 1 202 ? -3.321 6.669 -0.734 1.00 84.69 202 PHE A O 1
ATOM 1622 N N . GLU A 1 203 ? -2.873 8.749 0.055 1.00 88.69 203 GLU A N 1
ATOM 1623 C CA . GLU A 1 203 ? -1.506 8.513 0.485 1.00 88.69 203 GLU A CA 1
ATOM 1624 C C . GLU A 1 203 ? -1.420 7.293 1.404 1.00 88.69 203 GLU A C 1
ATOM 1626 O O . GLU A 1 203 ? -2.308 7.010 2.212 1.00 88.69 203 GLU A O 1
ATOM 1631 N N . SER A 1 204 ? -0.309 6.578 1.255 1.00 86.81 204 SER A N 1
ATOM 1632 C CA . SER A 1 204 ? 0.133 5.583 2.220 1.00 86.81 204 SER A CA 1
ATOM 1633 C C . SER A 1 204 ? 1.603 5.834 2.520 1.00 86.81 204 SER A C 1
ATOM 1635 O O . SER A 1 204 ? 2.412 5.896 1.590 1.00 86.81 204 SER A O 1
ATOM 1637 N N . ASN A 1 205 ? 1.941 5.944 3.806 1.00 82.25 205 ASN A N 1
ATOM 1638 C CA . ASN A 1 205 ? 3.285 6.303 4.278 1.00 82.25 205 ASN A CA 1
ATOM 1639 C C . ASN A 1 205 ? 4.356 5.244 3.936 1.00 82.25 205 ASN A C 1
ATOM 1641 O O . ASN A 1 205 ? 5.557 5.517 3.988 1.00 82.25 205 ASN A O 1
ATOM 1645 N N . ASP A 1 206 ? 3.932 4.042 3.539 1.00 82.38 206 ASP A N 1
ATOM 1646 C CA . ASP A 1 206 ? 4.793 2.951 3.069 1.00 82.38 206 ASP A CA 1
ATOM 1647 C C . ASP A 1 206 ? 5.073 2.977 1.552 1.00 82.38 206 ASP A C 1
ATOM 1649 O O . ASP A 1 206 ? 5.758 2.095 1.037 1.00 82.38 206 ASP A O 1
ATOM 1653 N N . SER A 1 207 ? 4.571 3.985 0.830 1.00 85.44 207 SER A N 1
ATOM 1654 C CA . SER A 1 207 ? 4.648 4.072 -0.630 1.00 85.44 207 SER A CA 1
ATOM 1655 C C . SER A 1 207 ? 5.349 5.355 -1.095 1.00 85.44 207 SER A C 1
ATOM 1657 O O . SER A 1 207 ? 5.154 6.439 -0.546 1.00 85.44 207 SER A O 1
ATOM 1659 N N . VAL A 1 208 ? 6.169 5.251 -2.146 1.00 87.19 208 VAL A N 1
ATOM 1660 C CA . VAL A 1 208 ? 6.776 6.408 -2.828 1.00 87.19 208 VAL A CA 1
ATOM 1661 C C . VAL A 1 208 ? 6.114 6.580 -4.187 1.00 87.19 208 VAL A C 1
ATOM 1663 O O . VAL A 1 208 ? 6.239 5.722 -5.059 1.00 87.19 208 VAL A O 1
ATOM 1666 N N . TYR A 1 209 ? 5.448 7.714 -4.385 1.00 87.81 209 TYR A N 1
ATOM 1667 C CA . TYR A 1 209 ? 4.744 8.022 -5.626 1.00 87.81 209 TYR A CA 1
ATOM 1668 C C . TYR A 1 209 ? 5.623 8.872 -6.547 1.00 87.81 209 TYR A C 1
ATOM 1670 O O . TYR A 1 209 ? 6.162 9.906 -6.144 1.00 87.81 209 TYR A O 1
ATOM 1678 N N . ARG A 1 210 ? 5.772 8.441 -7.802 1.00 89.69 210 ARG A N 1
ATOM 1679 C CA . ARG A 1 210 ? 6.478 9.192 -8.847 1.00 89.69 210 ARG A CA 1
ATOM 1680 C C . ARG A 1 210 ? 5.551 9.451 -10.025 1.00 89.69 210 ARG A C 1
ATOM 1682 O O . ARG A 1 210 ? 4.809 8.566 -10.436 1.00 89.69 210 ARG A O 1
ATOM 1689 N N . GLY A 1 211 ? 5.636 10.659 -10.567 1.00 89.44 211 GLY A N 1
ATOM 1690 C CA . GLY A 1 211 ? 4.945 11.071 -11.783 1.00 89.44 211 GLY A CA 1
ATOM 1691 C C . GLY A 1 211 ? 5.928 11.508 -12.863 1.00 89.44 211 GLY A C 1
ATOM 1692 O O . GLY A 1 211 ? 7.140 11.588 -12.637 1.00 89.44 211 GLY A O 1
ATOM 1693 N N . ASN A 1 212 ? 5.402 11.823 -14.044 1.00 89.50 212 ASN A N 1
ATOM 1694 C CA . ASN A 1 212 ? 6.168 12.392 -15.144 1.00 89.50 212 ASN A CA 1
ATOM 1695 C C . ASN A 1 212 ? 5.497 13.651 -15.702 1.00 89.50 212 ASN A C 1
ATOM 1697 O O . ASN A 1 212 ? 4.279 13.782 -15.675 1.00 89.50 212 ASN A O 1
ATOM 1701 N N . ILE A 1 213 ? 6.308 14.560 -16.236 1.00 87.12 213 ILE A N 1
ATOM 1702 C CA . ILE A 1 213 ? 5.866 15.728 -16.994 1.00 87.12 213 ILE A CA 1
ATOM 1703 C C . ILE A 1 213 ? 6.672 15.874 -18.299 1.00 87.12 213 ILE A C 1
ATOM 1705 O O . ILE A 1 213 ? 7.873 15.580 -18.321 1.00 87.12 213 ILE A O 1
ATOM 1709 N N . PRO A 1 214 ? 6.045 16.367 -19.382 1.00 85.19 214 PRO A N 1
ATOM 1710 C CA . PRO A 1 214 ? 4.604 16.607 -19.498 1.00 85.19 214 PRO A CA 1
ATOM 1711 C C . PRO A 1 214 ? 3.816 15.286 -19.537 1.00 85.19 214 PRO A C 1
ATOM 1713 O O . PRO A 1 214 ? 4.391 14.224 -19.803 1.00 85.19 214 PRO A O 1
ATOM 1716 N N . ASN A 1 215 ? 2.503 15.362 -19.289 1.00 79.88 215 ASN A N 1
ATOM 1717 C CA . ASN A 1 215 ? 1.596 14.255 -19.593 1.00 79.88 215 ASN A CA 1
ATOM 1718 C C . ASN A 1 215 ? 1.749 13.891 -21.074 1.00 79.88 215 ASN A C 1
ATOM 1720 O O . ASN A 1 215 ? 1.850 14.770 -21.932 1.00 79.88 215 ASN A O 1
ATOM 1724 N N . GLN A 1 216 ? 1.803 12.595 -21.369 1.00 76.12 216 GLN A N 1
ATOM 1725 C CA . GLN A 1 216 ? 2.007 12.111 -22.730 1.00 76.12 216 GLN A CA 1
ATOM 1726 C C . GLN A 1 216 ? 0.666 11.716 -23.336 1.00 76.12 216 GLN A C 1
ATOM 1728 O O . GLN A 1 216 ? -0.063 10.907 -22.764 1.00 76.12 216 GLN A O 1
ATOM 1733 N N . PHE A 1 217 ? 0.352 12.258 -24.512 1.00 75.12 217 PHE A N 1
ATOM 1734 C CA . PHE A 1 217 ? -0.769 11.759 -25.297 1.00 75.12 217 PHE A CA 1
ATOM 1735 C C . PHE A 1 217 ? -0.353 10.460 -25.989 1.00 75.12 217 PHE A C 1
ATOM 1737 O O . PHE A 1 217 ? 0.539 10.458 -26.840 1.00 75.12 217 PHE A O 1
ATOM 1744 N N . PHE A 1 218 ? -0.986 9.353 -25.609 1.00 80.38 218 PHE A N 1
ATOM 1745 C CA . PHE A 1 218 ? -0.589 8.027 -26.061 1.00 80.38 218 PHE A CA 1
ATOM 1746 C C . PHE A 1 218 ? -1.331 7.626 -27.347 1.00 80.38 218 PHE A C 1
ATOM 1748 O O . PHE A 1 218 ? -2.453 7.115 -27.317 1.00 80.38 218 PHE A O 1
ATOM 1755 N N . ARG A 1 219 ? -0.707 7.913 -28.498 1.00 82.38 219 ARG A N 1
ATOM 1756 C CA . ARG A 1 219 ? -1.227 7.597 -29.844 1.00 82.38 219 ARG A CA 1
ATOM 1757 C C . ARG A 1 219 ? -1.036 6.113 -30.174 1.00 82.38 219 ARG A C 1
ATOM 1759 O O . ARG A 1 219 ? -0.153 5.467 -29.613 1.00 82.38 219 ARG A O 1
ATOM 1766 N N . ARG A 1 220 ? -1.825 5.584 -31.120 1.00 83.25 220 ARG A N 1
ATOM 1767 C CA . ARG A 1 220 ? -1.758 4.170 -31.554 1.00 83.25 220 ARG A CA 1
ATOM 1768 C C . ARG A 1 220 ? -0.384 3.758 -32.090 1.00 83.25 220 ARG A C 1
ATOM 1770 O O . ARG A 1 220 ? 0.102 2.686 -31.765 1.00 83.25 220 ARG A O 1
ATOM 1777 N N . ASP A 1 221 ? 0.252 4.638 -32.852 1.00 83.56 221 ASP A N 1
ATOM 1778 C CA . ASP A 1 221 ? 1.567 4.458 -33.473 1.00 83.56 221 ASP A CA 1
ATOM 1779 C C . ASP A 1 221 ? 2.745 4.777 -32.535 1.00 83.56 221 ASP A C 1
ATOM 1781 O O . ASP A 1 221 ? 3.907 4.669 -32.922 1.00 83.56 221 ASP A O 1
ATOM 1785 N N . SER A 1 222 ? 2.461 5.169 -31.291 1.00 85.56 222 SER A N 1
ATOM 1786 C CA . SER A 1 222 ? 3.476 5.531 -30.305 1.00 85.56 222 SER A CA 1
ATOM 1787 C C . SER A 1 222 ? 3.729 4.410 -29.302 1.00 85.56 222 SER A C 1
ATOM 1789 O O . SER A 1 222 ? 2.882 3.554 -29.045 1.00 85.56 222 SER A O 1
ATOM 1791 N N . TYR A 1 223 ? 4.912 4.434 -28.697 1.00 88.19 223 TYR A N 1
ATOM 1792 C CA . TYR A 1 223 ? 5.247 3.564 -27.583 1.00 88.19 223 TYR A CA 1
ATOM 1793 C C . TYR A 1 223 ? 5.921 4.364 -26.470 1.00 88.19 223 TYR A C 1
ATOM 1795 O O . TYR A 1 223 ? 6.604 5.357 -26.720 1.00 88.19 223 TYR A O 1
ATOM 1803 N N . LEU A 1 224 ? 5.743 3.912 -25.232 1.00 89.94 224 LEU A N 1
ATOM 1804 C CA . LEU A 1 224 ? 6.440 4.451 -24.067 1.00 89.94 224 LEU A CA 1
ATOM 1805 C C . LEU A 1 224 ? 7.417 3.401 -23.556 1.00 89.94 224 LEU A C 1
ATOM 1807 O O . LEU A 1 224 ? 7.106 2.212 -23.553 1.00 89.94 224 LEU A O 1
ATOM 1811 N N . ILE A 1 225 ? 8.600 3.830 -23.124 1.00 92.00 225 ILE A N 1
ATOM 1812 C CA . ILE A 1 225 ? 9.533 2.966 -22.400 1.00 92.00 225 ILE A CA 1
ATOM 1813 C C . ILE A 1 225 ? 9.738 3.565 -21.021 1.00 92.00 225 ILE A C 1
ATOM 1815 O O . ILE A 1 225 ? 10.258 4.673 -20.899 1.00 92.00 225 ILE A O 1
ATOM 1819 N N . VAL A 1 226 ? 9.352 2.816 -19.994 1.00 93.94 226 VAL A N 1
ATOM 1820 C CA . VAL A 1 226 ? 9.618 3.168 -18.600 1.00 93.94 226 VAL A CA 1
ATOM 1821 C C . VAL A 1 226 ? 10.709 2.243 -18.096 1.00 93.94 226 VAL A C 1
ATOM 1823 O O . VAL A 1 226 ? 10.622 1.027 -18.257 1.00 93.94 226 VAL A O 1
ATOM 1826 N N . TYR A 1 227 ? 11.764 2.820 -17.533 1.00 95.31 227 TYR A N 1
ATOM 1827 C CA . TYR A 1 227 ? 12.938 2.081 -17.094 1.00 95.31 227 TYR A CA 1
ATOM 1828 C C . TYR A 1 227 ? 13.476 2.651 -15.786 1.00 95.31 227 TYR A C 1
ATOM 1830 O O . TYR A 1 227 ? 13.297 3.833 -15.489 1.00 95.31 227 TYR A O 1
ATOM 1838 N N . GLY A 1 228 ? 14.147 1.810 -15.008 1.00 95.50 228 GLY A N 1
ATOM 1839 C CA . GLY A 1 228 ? 14.650 2.191 -13.696 1.00 95.50 228 GLY A CA 1
ATOM 1840 C C . GLY A 1 228 ? 15.204 1.007 -12.920 1.00 95.50 228 GLY A C 1
ATOM 1841 O O . GLY A 1 228 ? 15.520 -0.036 -13.494 1.00 95.50 228 GLY A O 1
ATOM 1842 N N . VAL A 1 229 ? 15.334 1.190 -11.610 1.00 94.75 229 VAL A N 1
ATOM 1843 C CA . VAL A 1 229 ? 15.721 0.128 -10.680 1.00 94.75 229 VAL A CA 1
ATOM 1844 C C . VAL A 1 229 ? 14.499 -0.737 -10.382 1.00 94.75 229 VAL A C 1
ATOM 1846 O O . VAL A 1 229 ? 13.433 -0.214 -10.066 1.00 94.75 229 VAL A O 1
ATOM 1849 N N . ASN A 1 230 ? 14.643 -2.058 -10.462 1.00 94.56 230 ASN A N 1
ATOM 1850 C CA . ASN A 1 230 ? 13.632 -2.982 -9.961 1.00 94.56 230 ASN A CA 1
ATOM 1851 C C . ASN A 1 230 ? 13.760 -3.043 -8.432 1.00 94.56 230 ASN A C 1
ATOM 1853 O O . ASN A 1 230 ? 14.585 -3.782 -7.892 1.00 94.56 230 ASN A O 1
ATOM 1857 N N . HIS A 1 231 ? 12.954 -2.233 -7.741 1.00 92.31 231 HIS A N 1
ATOM 1858 C CA . HIS A 1 231 ? 13.015 -2.066 -6.285 1.00 92.31 231 HIS A CA 1
ATOM 1859 C C . HIS A 1 231 ? 12.739 -3.348 -5.493 1.00 92.31 231 HIS A C 1
ATOM 1861 O O . HIS A 1 231 ? 13.171 -3.443 -4.346 1.00 92.31 231 HIS A O 1
ATOM 1867 N N . VAL A 1 232 ? 12.085 -4.349 -6.091 1.00 91.25 232 VAL A N 1
ATOM 1868 C CA . VAL A 1 232 ? 11.907 -5.664 -5.459 1.00 91.25 232 VAL A CA 1
ATOM 1869 C C . VAL A 1 232 ? 13.194 -6.480 -5.531 1.00 91.25 232 VAL A C 1
ATOM 1871 O O . VAL A 1 232 ? 13.653 -6.996 -4.514 1.00 91.25 232 VAL A O 1
ATOM 1874 N N . LYS A 1 233 ? 13.857 -6.526 -6.694 1.00 92.38 233 LYS A N 1
ATOM 1875 C CA . LYS A 1 233 ? 15.125 -7.264 -6.869 1.00 92.38 233 LYS A CA 1
ATOM 1876 C C . LYS A 1 233 ? 16.287 -6.677 -6.067 1.00 92.38 233 LYS A C 1
ATOM 1878 O O . LYS A 1 233 ? 17.272 -7.384 -5.840 1.00 92.38 233 LYS A O 1
ATOM 1883 N N . THR A 1 234 ? 16.192 -5.411 -5.660 1.00 91.19 234 THR A N 1
ATOM 1884 C CA . THR A 1 234 ? 17.160 -4.744 -4.776 1.00 91.19 234 THR A CA 1
ATOM 1885 C C . THR A 1 234 ? 16.764 -4.760 -3.301 1.00 91.19 234 THR A C 1
ATOM 1887 O O . THR A 1 234 ? 17.559 -4.320 -2.476 1.00 91.19 234 THR A O 1
ATOM 1890 N N . GLY A 1 235 ? 15.561 -5.226 -2.947 1.00 88.00 235 GLY A N 1
ATOM 1891 C CA . GLY A 1 235 ? 15.067 -5.242 -1.566 1.00 88.00 235 GLY A CA 1
ATOM 1892 C C . GLY A 1 235 ? 14.599 -3.887 -1.013 1.00 88.00 235 GLY A C 1
ATOM 1893 O O . GLY A 1 235 ? 14.380 -3.778 0.189 1.00 88.00 235 GLY A O 1
ATOM 1894 N N . PHE A 1 236 ? 14.426 -2.859 -1.853 1.00 86.69 236 PHE A N 1
ATOM 1895 C CA . PHE A 1 236 ? 13.874 -1.561 -1.423 1.00 86.69 236 PHE A CA 1
ATOM 1896 C C . PHE A 1 236 ? 12.371 -1.583 -1.202 1.00 86.69 236 PHE A C 1
ATOM 1898 O O . PHE A 1 236 ? 11.854 -0.792 -0.418 1.00 86.69 236 PHE A O 1
ATOM 1905 N N . ALA A 1 237 ? 11.671 -2.452 -1.923 1.00 87.50 237 ALA A N 1
ATOM 1906 C CA . ALA A 1 237 ? 10.229 -2.563 -1.863 1.00 87.50 237 ALA A CA 1
ATOM 1907 C C . ALA A 1 237 ? 9.811 -4.032 -1.911 1.00 87.50 237 ALA A C 1
ATOM 1909 O O . ALA A 1 237 ? 10.516 -4.878 -2.456 1.00 87.50 237 ALA A O 1
ATOM 1910 N N . ARG A 1 238 ? 8.632 -4.331 -1.364 1.00 84.81 238 ARG A N 1
ATOM 1911 C CA . ARG A 1 238 ? 7.961 -5.626 -1.566 1.00 84.81 238 ARG A CA 1
ATOM 1912 C C . ARG A 1 238 ? 7.217 -5.681 -2.898 1.00 84.81 238 ARG A C 1
ATOM 1914 O O . ARG A 1 238 ? 7.051 -6.749 -3.465 1.00 84.81 238 ARG A O 1
ATOM 1921 N N . TYR A 1 239 ? 6.813 -4.517 -3.393 1.00 87.88 239 TYR A N 1
ATOM 1922 C CA . TYR A 1 239 ? 6.042 -4.341 -4.610 1.00 87.88 239 TYR A CA 1
ATOM 1923 C C . TYR A 1 239 ? 6.496 -3.068 -5.317 1.00 87.88 239 TYR A C 1
ATOM 1925 O O . TYR A 1 239 ? 6.739 -2.045 -4.676 1.00 87.88 239 TYR A O 1
ATOM 1933 N N . THR A 1 240 ? 6.589 -3.110 -6.642 1.00 91.00 240 THR A N 1
ATOM 1934 C CA . THR A 1 240 ? 6.742 -1.901 -7.453 1.00 91.00 240 THR A CA 1
ATOM 1935 C C . THR A 1 240 ? 5.837 -1.983 -8.671 1.00 91.00 240 THR A C 1
ATOM 1937 O O . THR A 1 240 ? 5.530 -3.075 -9.150 1.00 91.00 240 THR A O 1
ATOM 1940 N N . SER A 1 241 ? 5.392 -0.835 -9.178 1.00 92.00 241 SER A N 1
ATOM 1941 C CA . SER A 1 241 ? 4.561 -0.798 -10.377 1.00 92.00 241 SER A CA 1
ATOM 1942 C C . SER A 1 241 ? 4.757 0.459 -11.206 1.00 92.00 241 SER A C 1
ATOM 1944 O O . SER A 1 241 ? 5.191 1.500 -10.716 1.00 92.00 241 SER A O 1
ATOM 1946 N N . VAL A 1 242 ? 4.430 0.330 -12.486 1.00 92.31 242 VAL A N 1
ATOM 1947 C CA . VAL A 1 242 ? 4.311 1.411 -13.455 1.00 92.31 242 VAL A CA 1
ATOM 1948 C C . VAL A 1 242 ? 2.870 1.406 -13.937 1.00 92.31 242 VAL A C 1
ATOM 1950 O O . VAL A 1 242 ? 2.436 0.437 -14.559 1.00 92.31 242 VAL A O 1
ATOM 1953 N N . THR A 1 243 ? 2.144 2.488 -13.673 1.00 89.38 243 THR A N 1
ATOM 1954 C CA . THR A 1 243 ? 0.731 2.615 -14.040 1.00 89.38 243 THR A CA 1
ATOM 1955 C C . THR A 1 243 ? 0.530 3.793 -14.977 1.00 89.38 243 THR A C 1
ATOM 1957 O O . THR A 1 243 ? 1.001 4.900 -14.714 1.00 89.38 243 THR A O 1
ATOM 1960 N N . LEU A 1 244 ? -0.183 3.549 -16.074 1.00 88.31 244 LEU A N 1
ATOM 1961 C CA . LEU A 1 244 ? -0.661 4.586 -16.976 1.00 88.31 244 LEU A CA 1
ATOM 1962 C C . LEU A 1 244 ? -2.019 5.079 -16.479 1.00 88.31 244 LEU A C 1
ATOM 1964 O O . LEU A 1 244 ? -2.968 4.300 -16.405 1.00 88.31 244 LEU A O 1
ATOM 1968 N N . TYR A 1 245 ? -2.111 6.370 -16.175 1.00 86.31 245 TYR A N 1
ATOM 1969 C CA . TYR A 1 245 ? -3.335 7.005 -15.696 1.00 86.31 245 TYR A CA 1
ATOM 1970 C C . TYR A 1 245 ? -3.946 7.924 -16.754 1.00 86.31 245 TYR A C 1
ATOM 1972 O O . TYR A 1 245 ? -3.226 8.656 -17.435 1.00 86.31 245 TYR A O 1
ATOM 1980 N N . ASN A 1 246 ? -5.279 7.942 -16.833 1.00 82.88 246 ASN A N 1
ATOM 1981 C CA . ASN A 1 246 ? -5.996 9.096 -17.364 1.00 82.88 246 ASN A CA 1
ATOM 1982 C C . ASN A 1 246 ? -5.958 10.213 -16.301 1.00 82.88 246 ASN A C 1
ATOM 1984 O O . ASN A 1 246 ? -6.494 10.008 -15.208 1.00 82.88 246 ASN A O 1
ATOM 1988 N N . PRO A 1 247 ? -5.344 11.377 -16.586 1.00 76.12 247 PRO A N 1
ATOM 1989 C CA . PRO A 1 247 ? -5.188 12.439 -15.597 1.00 76.12 247 PRO A CA 1
ATOM 1990 C C . PRO A 1 247 ? -6.508 13.093 -15.168 1.00 76.12 247 PRO A C 1
ATOM 1992 O O . PRO A 1 247 ? -6.557 13.623 -14.065 1.00 76.12 247 PRO A O 1
ATOM 1995 N N . GLU A 1 248 ? -7.567 13.055 -15.986 1.00 71.12 248 GLU A N 1
ATOM 1996 C CA . GLU A 1 248 ? -8.838 13.733 -15.669 1.00 71.12 248 GLU A CA 1
ATOM 1997 C C . GLU A 1 248 ? -9.617 13.055 -14.533 1.00 71.12 248 GLU A C 1
ATOM 1999 O O . GLU A 1 248 ? -10.377 13.717 -13.834 1.00 71.12 248 GLU A O 1
ATOM 2004 N N . GLY A 1 249 ? -9.394 11.757 -14.306 1.00 68.12 249 GLY A N 1
ATOM 2005 C CA . GLY A 1 249 ? -10.078 10.997 -13.253 1.00 68.12 249 GLY A CA 1
ATOM 2006 C C . GLY A 1 249 ? -9.170 10.102 -12.415 1.00 68.12 249 GLY A C 1
ATOM 2007 O O . GLY A 1 249 ? -9.678 9.289 -11.653 1.00 68.12 249 GLY A O 1
ATOM 2008 N N . LEU A 1 250 ? -7.845 10.178 -12.599 1.00 74.19 250 LEU A N 1
ATOM 2009 C CA . LEU A 1 250 ? -6.874 9.240 -12.011 1.00 74.19 250 LEU A CA 1
ATOM 2010 C C . LEU A 1 250 ? -7.269 7.765 -12.220 1.00 74.19 250 LEU A C 1
ATOM 2012 O O . LEU A 1 250 ? -7.012 6.897 -11.387 1.00 74.19 250 LEU A O 1
ATOM 2016 N N . ILE A 1 251 ? -7.865 7.468 -13.377 1.00 80.06 251 ILE A N 1
ATOM 2017 C CA . ILE A 1 251 ? -8.289 6.116 -13.741 1.00 80.06 251 ILE A CA 1
ATOM 2018 C C . ILE A 1 251 ? -7.094 5.393 -14.351 1.00 80.06 251 ILE A C 1
ATOM 2020 O O . ILE A 1 251 ? -6.552 5.824 -15.374 1.00 80.06 251 ILE A O 1
ATOM 2024 N N . ALA A 1 252 ? -6.673 4.300 -13.718 1.00 82.81 252 ALA A N 1
ATOM 2025 C CA . ALA A 1 252 ? -5.630 3.439 -14.252 1.00 82.81 252 ALA A CA 1
ATOM 2026 C C . ALA A 1 252 ? -6.131 2.747 -15.530 1.00 82.81 252 ALA A C 1
ATOM 2028 O O . ALA A 1 252 ? -7.134 2.041 -15.511 1.00 82.81 252 ALA A O 1
ATOM 2029 N N . VAL A 1 253 ? -5.417 2.947 -16.636 1.00 84.56 253 VAL A N 1
ATOM 2030 C CA . VAL A 1 253 ? -5.692 2.3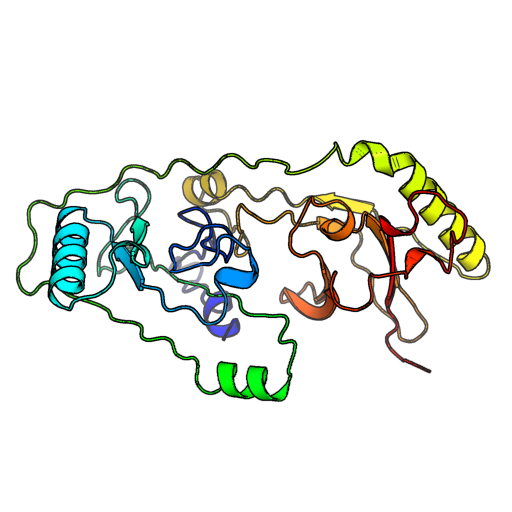03 -17.930 1.00 84.56 253 VAL A CA 1
ATOM 2031 C C . VAL A 1 253 ? -4.934 0.981 -18.041 1.00 84.56 253 VAL A C 1
ATOM 2033 O O . VAL A 1 253 ? -5.449 0.007 -18.579 1.00 84.56 253 VAL A O 1
ATOM 2036 N N . ALA A 1 254 ? -3.699 0.948 -17.538 1.00 85.69 254 ALA A N 1
ATOM 2037 C CA . ALA A 1 254 ? -2.846 -0.234 -17.539 1.00 85.69 254 ALA A CA 1
ATOM 2038 C C . ALA A 1 254 ? -1.812 -0.149 -16.413 1.00 85.69 254 ALA A C 1
ATOM 2040 O O . ALA A 1 254 ? -1.338 0.944 -16.095 1.00 85.69 254 ALA A O 1
ATOM 2041 N N . SER A 1 255 ? -1.420 -1.301 -15.868 1.00 87.69 255 SER A N 1
ATOM 2042 C CA . SER A 1 255 ? -0.398 -1.416 -14.824 1.00 87.69 255 SER A CA 1
ATOM 2043 C C . SER A 1 255 ? 0.553 -2.572 -15.118 1.00 87.69 255 SER A C 1
ATOM 2045 O O . SER A 1 255 ? 0.127 -3.656 -15.507 1.00 87.69 255 SER A O 1
ATOM 2047 N N . PHE A 1 256 ? 1.839 -2.337 -14.883 1.00 89.94 256 PHE A N 1
ATOM 2048 C CA . PHE A 1 256 ? 2.926 -3.311 -14.978 1.00 89.94 256 PHE A CA 1
ATOM 2049 C C . PHE A 1 256 ? 3.588 -3.386 -13.613 1.00 89.94 256 PHE A C 1
ATOM 2051 O O . PHE A 1 256 ? 3.774 -2.347 -12.980 1.00 89.94 256 PHE A O 1
ATOM 2058 N N . THR A 1 257 ? 3.938 -4.573 -13.137 1.00 91.12 257 THR A N 1
ATOM 2059 C CA . THR A 1 257 ? 4.333 -4.766 -11.736 1.00 91.12 257 THR A CA 1
ATOM 2060 C C . THR A 1 257 ? 5.674 -5.473 -11.632 1.00 91.12 257 THR A C 1
ATOM 2062 O O . THR A 1 257 ? 6.194 -6.008 -12.602 1.00 91.12 257 THR A O 1
ATOM 2065 N N . SER A 1 258 ? 6.273 -5.484 -10.449 1.00 90.06 258 SER A N 1
ATOM 2066 C CA . SER A 1 258 ? 7.478 -6.279 -10.201 1.00 90.06 258 SER A CA 1
ATOM 2067 C C . SER A 1 258 ? 7.275 -7.773 -10.464 1.00 90.06 258 SER A C 1
ATOM 2069 O O . SER A 1 258 ? 8.240 -8.451 -10.787 1.00 90.06 258 SER A O 1
ATOM 2071 N N . GLU A 1 259 ? 6.047 -8.277 -10.331 1.00 85.38 259 GLU A N 1
ATOM 2072 C CA . GLU A 1 259 ? 5.724 -9.692 -10.554 1.00 85.38 259 GLU A CA 1
ATOM 2073 C C . GLU A 1 259 ? 5.504 -10.016 -12.031 1.00 85.38 259 GLU A C 1
ATOM 2075 O O . GLU A 1 259 ? 5.855 -11.099 -12.485 1.00 85.38 259 GLU A O 1
ATOM 2080 N N . ASN A 1 260 ? 4.985 -9.052 -12.797 1.00 83.81 260 ASN A N 1
ATOM 2081 C CA . ASN A 1 260 ? 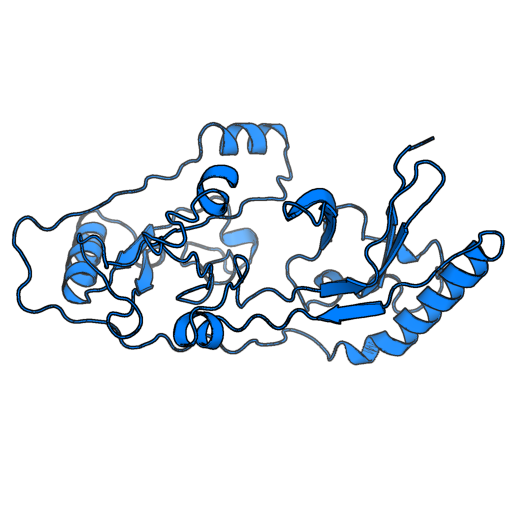4.653 -9.232 -14.202 1.00 83.81 260 ASN A CA 1
ATOM 2082 C C . ASN A 1 260 ? 5.355 -8.162 -15.045 1.00 83.81 260 ASN A C 1
ATOM 2084 O O . ASN A 1 260 ? 5.147 -6.969 -14.843 1.00 83.81 260 ASN A O 1
ATOM 2088 N N . TYR A 1 261 ? 6.118 -8.589 -16.055 1.00 89.62 261 TYR A N 1
ATOM 2089 C CA . TYR A 1 261 ? 6.785 -7.757 -17.076 1.00 89.62 261 TYR A CA 1
ATOM 2090 C C . TYR A 1 261 ? 8.107 -7.072 -16.696 1.00 89.62 261 TYR A C 1
ATOM 2092 O O . TYR A 1 261 ? 8.822 -6.651 -17.607 1.00 89.62 261 TYR A O 1
ATOM 2100 N N . MET A 1 262 ? 8.459 -6.921 -15.414 1.00 94.38 262 MET A N 1
ATOM 2101 C CA . MET A 1 262 ? 9.712 -6.242 -15.038 1.00 94.38 262 MET A CA 1
ATOM 2102 C C . MET A 1 262 ? 10.939 -7.153 -15.048 1.00 94.38 262 MET A C 1
ATOM 2104 O O . MET A 1 262 ? 12.023 -6.689 -15.417 1.00 94.38 262 MET A O 1
ATOM 2108 N N . ASP A 1 263 ? 10.782 -8.422 -14.684 1.00 93.69 263 ASP A N 1
ATOM 2109 C CA . ASP A 1 263 ? 11.882 -9.385 -14.652 1.00 93.69 263 ASP A CA 1
ATOM 2110 C C . ASP A 1 263 ? 12.508 -9.561 -16.037 1.00 93.69 263 ASP A C 1
ATOM 2112 O O . ASP A 1 263 ? 11.817 -9.627 -17.052 1.00 93.69 263 ASP A O 1
ATOM 2116 N N . ASP A 1 264 ? 13.844 -9.544 -16.080 1.00 94.69 264 ASP A N 1
ATOM 2117 C CA . ASP A 1 264 ? 14.673 -9.656 -17.287 1.00 94.69 264 ASP A CA 1
ATOM 2118 C C . ASP A 1 264 ? 14.430 -8.616 -18.398 1.00 94.69 264 ASP A C 1
ATOM 2120 O O . ASP A 1 264 ? 15.152 -8.574 -19.399 1.00 94.69 264 ASP A O 1
ATOM 2124 N N . SER A 1 265 ? 13.493 -7.688 -18.204 1.00 96.06 265 SER A N 1
ATOM 2125 C CA . SER A 1 265 ? 13.068 -6.712 -19.213 1.00 96.06 265 SER A CA 1
ATOM 2126 C C . SER A 1 265 ? 14.173 -5.743 -19.656 1.00 96.06 265 SER A C 1
ATOM 2128 O O . SER A 1 265 ? 14.140 -5.224 -20.778 1.00 96.06 265 SER A O 1
ATOM 2130 N N . ALA A 1 266 ? 15.188 -5.519 -18.814 1.00 97.19 266 ALA A N 1
ATOM 2131 C CA . ALA A 1 266 ? 16.355 -4.701 -19.140 1.00 97.19 266 ALA A CA 1
ATOM 2132 C C . ALA A 1 266 ? 17.387 -5.426 -20.030 1.00 97.19 266 ALA A C 1
ATOM 2134 O O . ALA A 1 266 ? 18.118 -4.759 -20.775 1.00 97.19 266 ALA A O 1
ATOM 2135 N N . LYS A 1 267 ? 17.422 -6.772 -20.033 1.00 96.56 267 LYS A N 1
ATOM 2136 C CA . LYS A 1 267 ? 18.413 -7.572 -20.785 1.00 96.56 267 LYS A CA 1
ATOM 2137 C C . LYS A 1 267 ? 18.373 -7.294 -22.286 1.00 96.56 267 LYS A C 1
ATOM 2139 O O . LYS A 1 267 ? 19.412 -7.255 -22.931 1.00 96.56 267 LYS A O 1
ATOM 2144 N N . ARG A 1 268 ? 17.202 -6.965 -22.846 1.00 94.12 268 ARG A N 1
ATOM 2145 C CA . ARG A 1 268 ? 17.051 -6.616 -24.278 1.00 94.12 268 ARG A CA 1
ATOM 2146 C C . ARG A 1 268 ? 17.787 -5.341 -24.719 1.00 94.12 268 ARG A C 1
ATOM 2148 O O . ARG A 1 268 ? 17.837 -5.056 -25.921 1.00 94.12 268 ARG A O 1
ATOM 2155 N N . PHE A 1 269 ? 18.265 -4.534 -23.770 1.00 95.12 269 PHE A N 1
ATOM 2156 C CA . PHE A 1 269 ? 19.035 -3.314 -24.028 1.00 95.12 269 PHE A CA 1
ATOM 2157 C C . PHE A 1 269 ? 20.455 -3.384 -23.473 1.00 95.12 269 PHE A C 1
ATOM 2159 O O . PHE A 1 269 ? 21.345 -2.739 -24.028 1.00 95.12 269 PHE A O 1
ATOM 2166 N N . LEU A 1 270 ? 20.653 -4.111 -22.374 1.00 95.56 270 LEU A N 1
ATOM 2167 C CA . LEU A 1 270 ? 21.902 -4.112 -21.624 1.00 95.56 270 LEU A CA 1
ATOM 2168 C C . LEU A 1 270 ? 22.237 -5.524 -21.089 1.00 95.56 270 LEU A C 1
ATOM 2170 O O . LEU A 1 270 ? 22.318 -5.691 -19.874 1.00 95.56 270 LEU A O 1
ATOM 2174 N N . PRO A 1 271 ? 22.396 -6.537 -21.965 1.00 95.06 271 PRO A N 1
ATOM 2175 C CA . PRO A 1 271 ? 22.448 -7.950 -21.566 1.00 95.06 271 PRO A CA 1
ATOM 2176 C C . PRO A 1 271 ? 23.642 -8.298 -20.667 1.00 95.06 271 PRO A C 1
ATOM 2178 O O . PRO A 1 271 ? 23.481 -9.069 -19.729 1.00 95.06 271 PRO A O 1
ATOM 2181 N N . ASP A 1 272 ? 24.801 -7.674 -20.896 1.00 95.12 272 ASP A N 1
ATOM 2182 C CA . ASP A 1 272 ? 26.070 -8.061 -20.259 1.00 95.12 272 ASP A CA 1
ATOM 2183 C C . ASP A 1 272 ? 26.441 -7.204 -19.032 1.00 95.12 272 ASP A C 1
ATOM 2185 O O . ASP A 1 272 ? 27.595 -7.175 -18.606 1.00 95.12 272 ASP A O 1
ATOM 2189 N N . HIS A 1 273 ? 25.504 -6.428 -18.473 1.00 96.50 273 HIS A N 1
ATOM 2190 C CA . HIS A 1 273 ? 25.805 -5.574 -17.319 1.00 96.50 273 HIS A CA 1
ATOM 2191 C C . HIS A 1 273 ? 25.577 -6.307 -15.999 1.00 96.50 273 HIS A C 1
ATOM 2193 O O . HIS A 1 273 ? 24.493 -6.817 -15.748 1.00 96.50 273 HIS A O 1
ATOM 2199 N N . GLU A 1 274 ? 26.542 -6.203 -15.086 1.00 95.88 274 GLU A N 1
ATOM 2200 C CA . GLU A 1 274 ? 26.555 -6.785 -13.726 1.00 95.88 274 GLU A CA 1
ATOM 2201 C C . GLU A 1 274 ? 25.341 -6.474 -12.822 1.00 95.88 274 GLU A C 1
ATOM 2203 O O . GLU A 1 274 ? 25.227 -7.003 -11.723 1.00 95.88 274 GLU A O 1
ATOM 2208 N N . HIS A 1 275 ? 24.457 -5.567 -13.238 1.00 96.00 275 HIS A N 1
ATOM 2209 C CA . HIS A 1 275 ? 23.288 -5.128 -12.467 1.00 96.00 275 HIS A CA 1
ATOM 2210 C C . HIS A 1 275 ? 22.003 -5.245 -13.287 1.00 96.00 275 HIS A C 1
ATOM 2212 O O . HIS A 1 275 ? 20.985 -4.680 -12.903 1.00 96.00 275 HIS A O 1
ATOM 2218 N N . VAL A 1 276 ? 22.039 -5.900 -14.452 1.00 96.94 276 VAL A N 1
ATOM 2219 C CA . VAL A 1 276 ? 20.888 -5.966 -15.360 1.00 96.94 276 VAL A CA 1
ATOM 2220 C C . VAL A 1 276 ? 19.669 -6.620 -14.702 1.00 96.94 276 VAL A C 1
ATOM 2222 O O . VAL A 1 276 ? 18.549 -6.204 -14.974 1.00 96.94 276 VAL A O 1
ATOM 2225 N N . ASP A 1 277 ? 19.882 -7.561 -13.780 1.00 95.50 277 ASP A N 1
ATOM 2226 C CA . ASP A 1 277 ? 18.848 -8.218 -12.968 1.00 95.50 277 ASP A CA 1
ATOM 2227 C C . ASP A 1 277 ? 18.209 -7.285 -11.920 1.00 95.50 277 ASP A C 1
ATOM 2229 O O . ASP A 1 277 ? 17.120 -7.559 -11.417 1.00 95.50 277 ASP A O 1
ATOM 2233 N N . LYS A 1 278 ? 18.873 -6.171 -11.586 1.00 95.81 278 LYS A N 1
ATOM 2234 C CA . LYS A 1 278 ? 18.383 -5.120 -10.676 1.00 95.81 278 LYS A CA 1
ATOM 2235 C C . LYS A 1 278 ? 17.715 -3.962 -11.407 1.00 95.81 278 LYS A C 1
ATOM 2237 O O . LYS A 1 278 ? 17.292 -2.999 -10.768 1.00 95.81 278 LYS A O 1
ATOM 2242 N N . LEU A 1 279 ? 17.626 -4.018 -12.732 1.00 97.00 279 LEU A N 1
ATOM 2243 C CA . LEU A 1 279 ? 17.007 -2.991 -13.560 1.00 97.00 279 LEU A CA 1
ATOM 2244 C C . LEU A 1 279 ? 15.764 -3.541 -14.258 1.00 97.00 279 LEU A C 1
ATOM 2246 O O . LEU A 1 279 ? 15.641 -4.738 -14.493 1.00 97.00 279 LEU A O 1
ATOM 2250 N N . PHE A 1 280 ? 14.865 -2.648 -14.657 1.00 97.50 280 PHE A N 1
ATOM 2251 C CA . PHE A 1 280 ? 13.754 -2.982 -15.544 1.00 97.50 280 PHE A CA 1
ATOM 2252 C C . PHE A 1 280 ? 13.659 -1.979 -16.696 1.00 97.50 280 PHE A C 1
ATOM 2254 O O . PHE A 1 280 ? 14.111 -0.836 -16.587 1.00 97.50 280 PHE A O 1
ATOM 2261 N N . ALA A 1 281 ? 13.054 -2.406 -17.803 1.00 96.44 281 ALA A N 1
ATOM 2262 C CA . ALA A 1 281 ? 12.666 -1.552 -18.916 1.00 96.44 281 ALA A CA 1
ATOM 2263 C C . ALA A 1 281 ? 11.412 -2.117 -19.600 1.00 96.44 281 ALA A C 1
ATOM 2265 O O . ALA A 1 281 ? 11.513 -2.964 -20.491 1.00 96.44 281 ALA A O 1
ATOM 2266 N N . VAL A 1 282 ? 10.234 -1.613 -19.236 1.00 93.75 282 VAL A N 1
ATOM 2267 C CA . VAL A 1 282 ? 8.941 -2.028 -19.803 1.00 93.75 282 VAL A CA 1
ATOM 2268 C C . VAL A 1 282 ? 8.569 -1.151 -20.997 1.00 93.75 282 VAL A C 1
ATOM 2270 O O . VAL A 1 282 ? 8.771 0.063 -20.968 1.00 93.75 282 VAL A O 1
ATOM 2273 N N . THR A 1 283 ? 8.054 -1.758 -22.071 1.00 90.25 283 THR A N 1
ATOM 2274 C CA . THR A 1 283 ? 7.503 -1.025 -23.223 1.00 90.25 283 THR A CA 1
ATOM 2275 C C . THR A 1 283 ? 5.990 -1.117 -23.206 1.00 90.25 283 THR A C 1
ATOM 2277 O O . THR A 1 283 ? 5.449 -2.214 -23.166 1.00 90.25 283 THR A O 1
ATOM 2280 N N . LEU A 1 284 ? 5.330 0.030 -23.312 1.00 88.25 284 LEU A N 1
ATOM 2281 C CA . LEU A 1 284 ? 3.890 0.134 -23.460 1.00 88.25 284 LEU A CA 1
ATOM 2282 C C . LEU A 1 284 ? 3.576 0.482 -24.914 1.00 88.25 284 LEU A C 1
ATOM 2284 O O . LEU A 1 284 ? 4.186 1.397 -25.474 1.00 88.25 284 LEU A O 1
ATOM 2288 N N . ARG A 1 285 ? 2.610 -0.225 -25.501 1.00 87.44 285 ARG A N 1
ATOM 2289 C CA . ARG A 1 285 ? 2.010 0.044 -26.817 1.00 87.44 285 ARG A CA 1
ATOM 2290 C C . ARG A 1 285 ? 0.501 -0.071 -26.688 1.00 87.44 285 ARG A C 1
ATOM 2292 O O . ARG A 1 285 ? 0.024 -0.834 -25.854 1.00 87.44 285 ARG A O 1
ATOM 2299 N N . ARG A 1 286 ? -0.237 0.706 -27.480 1.00 82.50 286 ARG A N 1
ATOM 2300 C CA . ARG A 1 286 ? -1.700 0.615 -27.502 1.00 82.50 286 ARG A CA 1
ATOM 2301 C C . ARG A 1 286 ? -2.174 -0.634 -28.245 1.00 82.50 286 ARG A C 1
ATOM 2303 O O . ARG A 1 286 ? -3.104 -1.279 -27.780 1.00 82.50 286 ARG A O 1
ATOM 2310 N N . ASP A 1 287 ? -1.500 -0.966 -29.341 1.00 78.88 287 ASP A N 1
ATOM 2311 C CA . ASP A 1 287 ? -1.809 -2.130 -30.161 1.00 78.88 287 ASP A CA 1
ATOM 2312 C C . ASP A 1 287 ? -0.631 -3.119 -30.095 1.00 78.88 287 ASP A C 1
ATOM 2314 O O . ASP A 1 287 ? 0.521 -2.777 -30.395 1.00 78.88 287 ASP A O 1
ATOM 2318 N N . CYS A 1 288 ? -0.919 -4.341 -29.648 1.00 63.78 288 CYS A N 1
ATOM 2319 C CA . CYS A 1 288 ? -0.003 -5.474 -29.712 1.00 63.78 288 CYS A CA 1
ATOM 2320 C C . CYS A 1 288 ? -0.142 -6.078 -31.111 1.00 63.78 288 CYS A C 1
ATOM 2322 O O . CYS A 1 288 ? -0.974 -6.958 -31.307 1.00 63.78 288 CYS A O 1
ATOM 2324 N N . GLY A 1 289 ? 0.569 -5.505 -32.087 1.00 53.09 289 GLY A N 1
ATOM 2325 C CA . GLY A 1 289 ? 0.659 -6.083 -33.432 1.00 53.09 289 GLY A CA 1
ATOM 2326 C C . GLY A 1 289 ? 1.162 -7.519 -33.403 1.00 53.09 289 GLY A C 1
ATOM 2327 O O . GLY A 1 289 ? 2.031 -7.805 -32.545 1.00 53.09 289 GLY A O 1
#

pLDDT: mean 85.66, std 12.47, range [33.69, 97.5]

Sequence (289 aa):
HTEYLDTKSDGNQINPGRLTIQASINDTINPSNINVISDGSYSGAFNKDYVIISSADRKIYNVLNNALINLVVPVDIINQQTWSTKLLNLGLFSQSDTLATIMRIALFTNKEEGEQFLANPPICVLRITPKVKNKNVRGYPIPVRAPRKFVSDDERKYKKAVMKLGRAIRRKARRDNHKESKTFTIELNPEKCLKYDLRCFFESNDSVYRGNIPNQFFRRDSYLIVYGVNHVKTGFARYTSVTLYNPEGLIAVASFTSENYMDDSAKRFLPDHEHVDKLFAVTLRRDCG

Foldseek 3Di:
DVCVLVVPCVDDPVRRRDFDLLFDQAADDALQHQQFPAPNDSCRSPPTDAAEDEDFFPVVVVVVLVVCVVVVNDNRRYHYDYDAPVLFQDDDDRPGDDDDDDDDDDDDPDPVVVVVCVVPPPDDDDDDDDPDDDPDGDGDHRDDYDDLDFPFDDQVVCVVVQVQLVVLVCVVCVVPPDDDWDKDKDDADSVCSSVVVHHRPNDHPQDIDMDTPPQDDADQPDKDKDKDFLCCLRRRDVKDKDFDADPVSRDTPDMAISVHQFALQSCVRPVPDPCSRRMGIHMDHPDPD

Secondary structure (DSSP, 8-state):
--HHHHS-----SSS---------SSPPP-TTT--SS--SSGGGGTT---EEEEESBHHHHHHHHHHHHHTT--GGGEEEEE-BTTT---SSSTTSPPP---------SSHHHHHHHHHS-S--------SS--SS--BB-PPPPPP----SS-GGGGHHHHHHHHHHHHHHGGGS---PPEEEEE---HHHHHHTT---TT--TT--EEEEESPP---TT-EEEEEEE-TTTTTS-S--EEEEEETTTTEEEEEEETTTB-TTTTTTT-TT-TTGGGEEEEEEESS--

Organism: NCBI:txid420281

Radius of gyration: 22.98 Å; chains: 1; bounding box: 52×47×66 Å